Protein AF-A0A9D5C2G6-F1 (afdb_monomer_lite)

Foldseek 3Di:
DVVLVVVDDLSVLLQVVLVVCCVVLFVVVLLVLLVVLLVQLLVCLVVVNVVSNVVSLVVQLVVLQVSLVVVLVCLCCQLVVCVVVVDDSSSSVSSSVSSVVCSVVSNVSSNVSSVCSNCVSNVNCVVVVVVVVVVVVVVVVVVVVVVVPPPPPPDDDDDDDDPPDDDDDDDDDDDDDDDDDDPDDDDDDDDDDD

pLDDT: mean 77.2, std 20.17, range [32.03, 95.19]

Sequence (194 aa):
MLFLGSLGDLPLAAGSLAIAFANITGYSILSGLSLGAEPLCSQASGASRPDLLSLSLLRSSLLLLSTSLPLSFLWLNSSKILTFFNQDPEIASMAQSYLHFSLPDLFSFSLINPIRVYLRSQSITRPLTLSAAISALVHLPANLIASSLNLRFPASPPPPPPPTSPCSSFSSPTPTAFKPFIPASANALPGGAR

Organism: NCBI:txid325984

Structure (mmCIF, N/CA/C/O backbone):
data_AF-A0A9D5C2G6-F1
#
_entry.id   AF-A0A9D5C2G6-F1
#
loop_
_atom_site.group_PDB
_atom_site.id
_atom_site.type_symbol
_atom_site.label_atom_id
_atom_site.label_alt_id
_atom_site.label_comp_id
_atom_site.label_asym_id
_atom_site.label_entity_id
_atom_site.label_seq_id
_atom_site.pdbx_PDB_ins_code
_atom_site.Cartn_x
_atom_site.Cartn_y
_atom_site.Cartn_z
_atom_site.occupancy
_atom_site.B_iso_or_equiv
_atom_site.auth_seq_id
_atom_site.auth_comp_id
_atom_site.auth_asym_id
_atom_site.auth_atom_id
_atom_site.pdbx_PDB_model_num
ATOM 1 N N . MET A 1 1 ? -0.165 10.609 15.714 1.00 68.81 1 MET A N 1
ATOM 2 C CA . MET A 1 1 ? -0.022 10.134 17.109 1.00 68.81 1 MET A CA 1
ATOM 3 C C . MET A 1 1 ? 0.009 11.268 18.117 1.00 68.81 1 MET A C 1
ATOM 5 O O . MET A 1 1 ? -0.791 11.211 19.034 1.00 68.81 1 MET A O 1
ATOM 9 N N . LEU A 1 2 ? 0.819 12.320 17.922 1.00 68.31 2 LEU A N 1
ATOM 10 C CA . LEU A 1 2 ? 0.823 13.497 18.813 1.00 68.31 2 LEU A CA 1
ATOM 11 C C . LEU A 1 2 ? -0.578 14.101 19.050 1.00 68.31 2 LEU A C 1
ATOM 13 O O . LEU A 1 2 ? -0.944 14.335 20.192 1.00 68.31 2 LEU A O 1
ATOM 17 N N . PHE A 1 3 ? -1.392 14.248 17.999 1.00 67.50 3 PHE A N 1
ATOM 18 C CA . PHE A 1 3 ? -2.778 14.728 18.127 1.00 67.50 3 PHE A CA 1
ATOM 19 C C . PHE A 1 3 ? -3.722 13.726 18.784 1.00 67.50 3 PHE A C 1
ATOM 21 O O . PHE A 1 3 ? -4.539 14.096 19.608 1.00 67.50 3 PHE A O 1
ATOM 28 N N . LEU A 1 4 ? -3.598 12.440 18.461 1.00 67.00 4 LEU A N 1
ATOM 29 C CA . LEU A 1 4 ? -4.454 11.414 19.060 1.00 67.00 4 LEU A CA 1
ATOM 30 C C . LEU A 1 4 ? -4.266 11.334 20.582 1.00 67.00 4 LEU A C 1
ATOM 32 O O . LEU A 1 4 ? -5.239 11.121 21.294 1.00 67.00 4 LEU A O 1
ATOM 36 N N . GLY A 1 5 ? -3.048 11.580 21.077 1.00 68.25 5 GLY A N 1
ATOM 37 C CA . GLY A 1 5 ? -2.769 11.614 22.513 1.00 68.25 5 GLY A CA 1
ATOM 38 C C . GLY A 1 5 ? -3.425 12.783 23.249 1.00 68.25 5 GLY A C 1
ATOM 39 O O . GLY A 1 5 ? -3.710 12.656 24.433 1.00 68.25 5 GLY A O 1
ATOM 40 N N . SER A 1 6 ? -3.729 13.897 22.571 1.00 71.19 6 SER A N 1
ATOM 41 C CA . SER A 1 6 ? -4.485 14.998 23.183 1.00 71.19 6 SER A CA 1
ATOM 42 C C . SER A 1 6 ? -6.006 14.794 23.144 1.00 71.19 6 SER A C 1
ATOM 44 O O . SER A 1 6 ? -6.717 15.484 23.873 1.00 71.19 6 SER A O 1
ATOM 46 N N . LEU A 1 7 ? -6.507 13.849 22.335 1.00 71.12 7 LEU A N 1
ATOM 47 C CA . LEU A 1 7 ? -7.931 13.494 22.236 1.00 71.12 7 LEU A CA 1
ATOM 48 C C . LEU A 1 7 ? -8.371 12.442 23.277 1.00 71.12 7 LEU A C 1
ATOM 50 O O . LEU A 1 7 ? -9.570 12.304 23.517 1.00 71.12 7 LEU A O 1
ATOM 54 N N . GLY A 1 8 ? -7.428 11.724 23.897 1.00 81.38 8 GLY A N 1
ATOM 55 C CA . GLY A 1 8 ? -7.671 10.736 24.955 1.00 81.38 8 GLY A CA 1
ATOM 56 C C . GLY A 1 8 ? -7.037 9.368 24.679 1.00 81.38 8 GLY A C 1
ATOM 57 O O . GLY A 1 8 ? -6.557 9.095 23.578 1.00 81.38 8 GLY A O 1
ATOM 58 N N . ASP A 1 9 ? -7.063 8.486 25.679 1.00 85.12 9 ASP A N 1
ATOM 59 C CA . ASP A 1 9 ? -6.385 7.181 25.614 1.00 85.12 9 ASP A CA 1
ATOM 60 C C . ASP A 1 9 ? -7.033 6.217 24.610 1.00 85.12 9 ASP A C 1
ATOM 62 O O . ASP A 1 9 ? -6.341 5.482 23.906 1.00 85.12 9 ASP A O 1
ATOM 66 N N . LEU A 1 10 ? -8.363 6.257 24.489 1.00 86.38 10 LEU A N 1
ATOM 67 C CA . LEU A 1 10 ? -9.127 5.384 23.597 1.00 86.38 10 LEU A CA 1
ATOM 68 C C . LEU A 1 10 ? -8.856 5.648 22.097 1.00 86.38 10 LEU A C 1
ATOM 70 O O . LEU A 1 10 ? -8.457 4.706 21.403 1.00 86.38 10 LEU A O 1
ATOM 74 N N . PRO A 1 11 ? -8.976 6.888 21.568 1.00 82.94 11 PRO A N 1
ATOM 75 C CA . PRO A 1 11 ? -8.624 7.167 20.174 1.00 82.94 11 PRO A CA 1
ATOM 76 C C . PRO A 1 11 ? -7.129 6.964 19.898 1.00 82.94 11 PRO A C 1
ATOM 78 O O . PRO A 1 11 ? -6.768 6.532 18.801 1.00 82.94 11 PRO A O 1
ATOM 81 N N . LEU A 1 12 ? -6.253 7.209 20.880 1.00 87.44 12 LEU A N 1
ATOM 82 C CA . LEU A 1 12 ? -4.824 6.925 20.760 1.00 87.44 12 LEU A CA 1
ATOM 83 C C . LEU A 1 12 ? -4.545 5.427 20.595 1.00 87.44 12 LEU A C 1
ATOM 85 O O . LEU A 1 12 ? -3.826 5.041 19.668 1.00 87.44 12 LEU A O 1
ATOM 89 N N . ALA A 1 13 ? -5.125 4.589 21.455 1.00 89.38 13 ALA A N 1
ATOM 90 C CA . ALA A 1 13 ? -4.978 3.140 21.388 1.00 89.38 13 ALA A CA 1
ATOM 91 C C . ALA A 1 13 ? -5.544 2.582 20.075 1.00 89.38 13 ALA A C 1
ATOM 93 O O . ALA A 1 13 ? -4.848 1.847 19.371 1.00 89.38 13 ALA A O 1
ATOM 94 N N . ALA A 1 14 ? -6.758 2.995 19.697 1.00 89.62 14 ALA A N 1
ATOM 95 C CA . ALA A 1 14 ? -7.407 2.572 18.458 1.00 89.62 14 ALA A CA 1
ATOM 96 C C . ALA A 1 14 ? -6.609 2.976 17.211 1.00 89.62 14 ALA A C 1
ATOM 98 O O . ALA A 1 14 ? -6.403 2.158 16.315 1.00 89.62 14 ALA A O 1
ATOM 99 N N . GLY A 1 15 ? -6.108 4.213 17.158 1.00 90.75 15 GLY A N 1
ATOM 100 C CA . GLY A 1 15 ? -5.287 4.676 16.043 1.00 90.75 15 GLY A CA 1
ATOM 101 C C . GLY A 1 15 ? -3.946 3.950 15.958 1.00 90.75 15 GLY A C 1
ATOM 102 O O . GLY A 1 15 ? -3.511 3.594 14.865 1.00 90.75 15 GLY A O 1
ATOM 103 N N . SER A 1 16 ? -3.281 3.708 17.093 1.00 92.25 16 SER A N 1
ATOM 104 C CA . SER A 1 16 ? -2.018 2.957 17.126 1.00 92.25 16 SER A CA 1
ATOM 105 C C . SER A 1 16 ? -2.214 1.532 16.608 1.00 92.25 16 SER A C 1
ATOM 107 O O . SER A 1 16 ? -1.473 1.072 15.736 1.00 92.25 16 SER A O 1
ATOM 109 N N . LEU A 1 17 ? -3.277 0.873 17.073 1.00 93.31 17 LEU A N 1
ATOM 110 C CA . LEU A 1 17 ? -3.653 -0.469 16.650 1.00 93.31 17 LEU A CA 1
ATOM 111 C C . LEU A 1 17 ? -3.990 -0.525 15.156 1.00 93.31 17 LEU A C 1
ATOM 113 O O . LEU A 1 17 ? -3.495 -1.406 14.457 1.00 93.31 17 LEU A O 1
ATOM 117 N N . ALA A 1 18 ? -4.766 0.436 14.648 1.00 92.69 18 ALA A N 1
ATOM 118 C CA . ALA A 1 18 ? -5.104 0.535 13.230 1.00 92.69 18 ALA A CA 1
ATOM 119 C C . ALA A 1 18 ? -3.858 0.703 12.350 1.00 92.69 18 ALA A C 1
ATOM 121 O O . ALA A 1 18 ? -3.706 -0.016 11.363 1.00 92.69 18 ALA A O 1
ATOM 122 N N . ILE A 1 19 ? -2.932 1.597 12.719 1.00 92.81 19 ILE A N 1
ATOM 123 C CA . ILE A 1 19 ? -1.686 1.799 11.962 1.00 92.81 19 ILE A CA 1
ATOM 124 C C . ILE A 1 19 ? -0.814 0.543 11.994 1.00 92.81 19 ILE A C 1
ATOM 126 O O . ILE A 1 19 ? -0.294 0.132 10.956 1.00 92.81 19 ILE A O 1
ATOM 130 N N . ALA A 1 20 ? -0.655 -0.090 13.158 1.00 94.12 20 ALA A N 1
ATOM 131 C CA . ALA A 1 20 ? 0.104 -1.332 13.273 1.00 94.12 20 ALA A CA 1
ATOM 132 C C . ALA A 1 20 ? -0.503 -2.437 12.394 1.00 94.12 20 ALA A C 1
ATOM 134 O O . ALA A 1 20 ? 0.210 -3.092 11.631 1.00 94.12 20 ALA A O 1
ATOM 135 N N . PHE A 1 21 ? -1.828 -2.586 12.436 1.00 93.69 21 PHE A N 1
ATOM 136 C CA . PHE A 1 21 ? -2.559 -3.542 11.613 1.00 93.69 21 PHE A CA 1
ATOM 137 C C . PHE A 1 21 ? -2.383 -3.259 10.116 1.00 93.69 21 PHE A C 1
ATOM 139 O O . PHE A 1 21 ? -2.072 -4.177 9.355 1.00 93.69 21 PHE A O 1
ATOM 146 N N . ALA A 1 22 ? -2.504 -1.998 9.690 1.00 93.75 22 ALA A N 1
ATOM 147 C CA . ALA A 1 22 ? -2.313 -1.583 8.300 1.00 93.75 22 ALA A CA 1
ATOM 148 C C . ALA A 1 22 ? -0.886 -1.856 7.799 1.00 93.75 22 ALA A C 1
ATOM 150 O O . ALA A 1 22 ? -0.699 -2.356 6.688 1.00 93.75 22 ALA A O 1
ATOM 151 N N . ASN A 1 23 ? 0.123 -1.585 8.631 1.00 94.62 23 ASN A N 1
ATOM 152 C CA . ASN A 1 23 ? 1.525 -1.842 8.308 1.00 94.62 23 ASN A CA 1
ATOM 153 C C . ASN A 1 23 ? 1.807 -3.331 8.105 1.00 94.62 23 ASN A C 1
ATOM 155 O O . ASN A 1 23 ? 2.434 -3.697 7.110 1.00 94.62 23 ASN A O 1
ATOM 159 N N . ILE A 1 24 ? 1.337 -4.186 9.014 1.00 93.81 24 ILE A N 1
ATOM 160 C CA . ILE A 1 24 ? 1.600 -5.631 8.970 1.00 93.81 24 ILE A CA 1
ATOM 161 C C . ILE A 1 24 ? 0.831 -6.284 7.823 1.00 93.81 24 ILE A C 1
ATOM 163 O O . ILE A 1 24 ? 1.404 -7.041 7.044 1.00 93.81 24 ILE A O 1
ATOM 167 N N . THR A 1 25 ? -0.462 -5.985 7.710 1.00 93.00 25 THR A N 1
ATOM 168 C CA . THR A 1 25 ? -1.330 -6.670 6.748 1.00 93.00 25 THR A CA 1
ATOM 169 C C . THR A 1 25 ? -1.201 -6.098 5.344 1.00 93.00 25 THR A C 1
ATOM 171 O O . THR A 1 25 ? -1.131 -6.868 4.400 1.00 93.00 25 THR A O 1
ATOM 174 N N . GLY A 1 26 ? -1.133 -4.775 5.176 1.00 92.88 26 GLY A N 1
ATOM 175 C CA . GLY A 1 26 ? -1.139 -4.127 3.862 1.00 92.88 26 GLY A CA 1
ATOM 176 C C . GLY A 1 26 ? 0.242 -3.696 3.389 1.00 92.88 26 GLY A C 1
ATOM 177 O O . GLY A 1 26 ? 0.792 -4.267 2.444 1.00 92.88 26 GLY A O 1
ATOM 178 N N . TYR A 1 27 ? 0.811 -2.672 4.030 1.00 92.56 27 TYR A N 1
ATOM 179 C CA . TYR A 1 27 ? 1.997 -1.992 3.496 1.00 92.56 27 TYR A CA 1
ATOM 180 C C . TYR A 1 27 ? 3.223 -2.902 3.402 1.00 92.56 27 TYR A C 1
ATOM 182 O O . TYR A 1 27 ? 3.989 -2.770 2.447 1.00 92.56 27 TYR A O 1
ATOM 190 N N . SER A 1 28 ? 3.393 -3.851 4.326 1.00 94.38 28 SER A N 1
ATOM 191 C CA . SER A 1 28 ? 4.491 -4.828 4.276 1.00 94.38 28 SER A CA 1
ATOM 192 C C . SER A 1 28 ? 4.372 -5.762 3.072 1.00 94.38 28 SER A C 1
ATOM 194 O O . SER A 1 28 ? 5.360 -5.986 2.376 1.00 94.38 28 SER A O 1
ATOM 196 N N . ILE A 1 29 ? 3.162 -6.246 2.770 1.00 94.44 29 ILE A N 1
ATOM 197 C CA . ILE A 1 29 ? 2.911 -7.126 1.621 1.00 94.44 29 ILE A CA 1
ATOM 198 C C . ILE A 1 29 ? 3.151 -6.368 0.313 1.00 94.44 29 ILE A C 1
ATOM 200 O O . ILE A 1 29 ? 3.916 -6.828 -0.534 1.00 94.44 29 ILE A O 1
ATOM 204 N N . LEU A 1 30 ? 2.562 -5.176 0.160 1.00 93.31 30 LEU A N 1
ATOM 205 C CA . LEU A 1 30 ? 2.740 -4.363 -1.051 1.00 93.31 30 LEU A CA 1
ATOM 206 C C . LEU A 1 30 ? 4.204 -3.956 -1.250 1.00 93.31 30 LEU A C 1
ATOM 208 O O . LEU A 1 30 ? 4.705 -3.975 -2.375 1.00 93.31 30 LEU A O 1
ATOM 212 N N . SER A 1 31 ? 4.901 -3.598 -0.169 1.00 91.50 31 SER A N 1
ATOM 213 C CA . SER A 1 31 ? 6.325 -3.258 -0.229 1.00 91.50 31 SER A CA 1
ATOM 214 C C . SER A 1 31 ? 7.176 -4.470 -0.593 1.00 91.50 31 SER A C 1
ATOM 216 O O . SER A 1 31 ? 8.040 -4.345 -1.453 1.00 91.50 31 SER A O 1
ATOM 218 N N . GLY A 1 32 ? 6.904 -5.644 -0.016 1.00 93.19 32 GLY A N 1
ATOM 219 C CA . GLY A 1 32 ? 7.607 -6.886 -0.341 1.00 93.19 32 GLY A CA 1
ATOM 220 C C . GLY A 1 32 ? 7.444 -7.290 -1.807 1.00 93.19 32 GLY A C 1
ATOM 221 O O . GLY A 1 32 ? 8.429 -7.609 -2.470 1.00 93.19 32 GLY A O 1
ATOM 222 N N . LEU A 1 33 ? 6.226 -7.195 -2.347 1.00 93.00 33 LEU A N 1
ATOM 223 C CA . LEU A 1 33 ? 5.956 -7.466 -3.763 1.00 93.00 33 LEU A CA 1
ATOM 224 C C . LEU A 1 33 ? 6.664 -6.470 -4.690 1.00 93.00 33 LEU A C 1
ATOM 226 O O . LEU A 1 33 ? 7.244 -6.871 -5.696 1.00 93.00 33 LEU A O 1
ATOM 230 N N . SER A 1 34 ? 6.666 -5.183 -4.333 1.00 91.50 34 SER A N 1
ATOM 231 C CA . SER A 1 34 ? 7.382 -4.150 -5.092 1.00 91.50 34 SER A CA 1
ATOM 232 C C . SER A 1 34 ? 8.899 -4.374 -5.088 1.00 91.50 34 SER A C 1
ATOM 234 O O . SER A 1 34 ? 9.536 -4.326 -6.139 1.00 91.50 34 SER A O 1
ATOM 236 N N . LEU A 1 35 ? 9.475 -4.700 -3.925 1.00 90.25 35 LEU A N 1
ATOM 237 C CA . LEU A 1 35 ? 10.895 -5.037 -3.789 1.00 90.25 35 LEU A CA 1
ATOM 238 C C . LEU A 1 35 ? 11.261 -6.292 -4.594 1.00 90.25 35 LEU A C 1
ATOM 240 O O . LEU A 1 35 ? 12.330 -6.342 -5.192 1.00 90.25 35 LEU A O 1
ATOM 244 N N . GLY A 1 36 ? 10.369 -7.283 -4.666 1.00 90.38 36 GLY A N 1
ATOM 245 C CA . GLY A 1 36 ? 10.556 -8.471 -5.503 1.00 90.38 36 GLY A CA 1
ATOM 246 C C . GLY A 1 36 ? 10.530 -8.182 -7.010 1.00 90.38 36 GLY A C 1
ATOM 247 O O . GLY A 1 36 ? 11.172 -8.894 -7.780 1.00 90.38 36 GLY A O 1
ATOM 248 N N . ALA A 1 37 ? 9.833 -7.127 -7.439 1.00 88.31 37 ALA A N 1
ATOM 249 C CA . ALA A 1 37 ? 9.782 -6.697 -8.837 1.00 88.31 37 ALA A CA 1
ATOM 250 C C . ALA A 1 37 ? 10.977 -5.811 -9.249 1.00 88.31 37 ALA A C 1
ATOM 252 O O . ALA A 1 37 ? 11.308 -5.730 -10.435 1.00 88.31 37 ALA A O 1
ATOM 253 N N . GLU A 1 38 ? 11.654 -5.166 -8.292 1.00 90.06 38 GLU A N 1
ATOM 254 C CA . GLU A 1 38 ? 12.794 -4.269 -8.538 1.00 90.06 38 GLU A CA 1
ATOM 255 C C . GLU A 1 38 ? 13.955 -4.936 -9.310 1.00 90.06 38 GLU A C 1
ATOM 257 O O . GLU A 1 38 ? 14.430 -4.322 -10.270 1.00 90.06 38 GLU A O 1
ATOM 262 N N . PRO A 1 39 ? 14.362 -6.194 -9.025 1.00 90.94 39 PRO A N 1
ATOM 263 C CA . PRO A 1 39 ? 15.357 -6.912 -9.824 1.00 90.94 39 PRO A CA 1
ATOM 264 C C . PRO A 1 39 ? 14.963 -7.111 -11.292 1.00 90.94 39 PRO A C 1
ATOM 266 O O . PRO A 1 39 ? 15.814 -7.028 -12.172 1.00 90.94 39 PRO A O 1
ATOM 269 N N . LEU A 1 40 ? 13.683 -7.360 -11.586 1.00 88.75 40 LEU A N 1
ATOM 270 C CA . LEU A 1 40 ? 13.216 -7.554 -12.965 1.00 88.75 40 LEU A CA 1
ATOM 271 C C . LEU A 1 40 ? 13.317 -6.247 -13.757 1.00 88.75 40 LEU A C 1
ATOM 273 O O . LEU A 1 40 ? 13.768 -6.233 -14.904 1.00 88.75 40 LEU A O 1
ATOM 277 N N . CYS A 1 41 ? 12.949 -5.134 -13.121 1.00 87.38 41 CYS A N 1
ATOM 278 C CA . CYS A 1 41 ? 13.074 -3.802 -13.702 1.00 87.38 41 CYS A CA 1
ATOM 279 C C . CYS A 1 41 ? 14.544 -3.385 -13.871 1.00 87.38 41 CYS A C 1
ATOM 281 O O . CYS A 1 41 ? 14.912 -2.842 -14.912 1.00 87.38 41 CYS A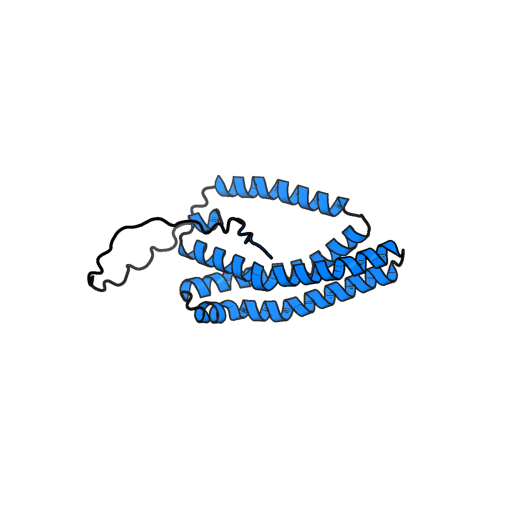 O 1
ATOM 283 N N . SER A 1 42 ? 15.410 -3.661 -12.891 1.00 89.00 42 SER A N 1
ATOM 284 C CA . SER A 1 42 ? 16.836 -3.324 -12.985 1.00 89.00 42 SER A CA 1
ATOM 285 C C . SER A 1 42 ? 17.554 -4.140 -14.062 1.00 89.00 42 SER A C 1
ATOM 287 O O . SER A 1 42 ? 18.339 -3.577 -14.823 1.00 89.00 42 SER A O 1
ATOM 289 N N . GLN A 1 43 ? 17.226 -5.427 -14.209 1.00 91.69 43 GLN A N 1
ATOM 290 C CA . GLN A 1 43 ? 17.753 -6.276 -15.280 1.00 91.69 43 GLN A CA 1
ATOM 291 C C . GLN A 1 43 ? 17.290 -5.813 -16.664 1.00 91.69 43 GLN A C 1
ATOM 293 O O . GLN A 1 43 ? 18.108 -5.704 -17.576 1.00 91.69 43 GLN A O 1
ATOM 298 N N . ALA A 1 44 ? 16.000 -5.496 -16.833 1.00 88.69 44 ALA A N 1
ATOM 299 C CA . ALA A 1 44 ? 15.470 -5.000 -18.105 1.00 88.69 44 ALA A CA 1
ATOM 300 C C . ALA A 1 44 ? 16.101 -3.656 -18.513 1.00 88.69 44 ALA A C 1
ATOM 302 O O . ALA A 1 44 ? 16.424 -3.452 -19.685 1.00 88.69 44 ALA A O 1
ATOM 303 N N . SER A 1 45 ? 16.320 -2.771 -17.535 1.00 89.25 45 SER A N 1
ATOM 304 C CA . SER A 1 45 ? 17.020 -1.496 -17.717 1.00 89.25 45 SER A CA 1
ATOM 305 C C . SER A 1 45 ? 18.494 -1.706 -18.099 1.00 89.25 45 SER A C 1
ATOM 307 O O . SER A 1 45 ? 18.956 -1.162 -19.102 1.00 89.25 45 SER A O 1
ATOM 309 N N . GLY A 1 46 ? 19.216 -2.575 -17.379 1.00 88.88 46 GLY A N 1
ATOM 310 C CA . GLY A 1 46 ? 20.620 -2.905 -17.659 1.00 88.88 46 GLY A CA 1
ATOM 311 C C . GLY A 1 46 ? 20.842 -3.609 -19.002 1.00 88.88 46 GLY A C 1
ATOM 312 O O . GLY A 1 46 ? 21.874 -3.413 -19.633 1.00 88.88 46 GLY A O 1
ATOM 313 N N . ALA A 1 47 ? 19.853 -4.368 -19.483 1.00 91.00 47 ALA A N 1
ATOM 314 C CA . ALA A 1 47 ? 19.857 -4.983 -20.810 1.00 91.00 47 ALA A CA 1
ATOM 315 C C . ALA A 1 47 ? 19.422 -4.026 -21.941 1.00 91.00 47 ALA A C 1
ATOM 317 O O . ALA A 1 47 ? 19.294 -4.465 -23.084 1.00 91.00 47 ALA A O 1
ATOM 318 N N . SER A 1 48 ? 19.155 -2.748 -21.635 1.00 87.62 48 SER A N 1
ATOM 319 C CA . SER A 1 48 ? 18.679 -1.726 -22.582 1.00 87.62 48 SER A CA 1
ATOM 320 C C . SER A 1 48 ? 17.415 -2.136 -23.356 1.00 87.62 48 SER A C 1
ATOM 322 O O . SER A 1 48 ? 17.278 -1.838 -24.541 1.00 87.62 48 SER A O 1
ATOM 324 N N . ARG A 1 49 ? 16.471 -2.822 -22.691 1.00 91.19 49 ARG A N 1
ATOM 325 C CA . ARG A 1 49 ? 15.191 -3.264 -23.278 1.00 91.19 49 ARG A CA 1
ATOM 326 C C . ARG A 1 49 ? 14.009 -2.479 -22.688 1.00 91.19 49 ARG A C 1
ATOM 328 O O . ARG A 1 49 ? 13.347 -2.981 -21.774 1.00 91.19 49 ARG A O 1
ATOM 335 N N . PRO A 1 50 ? 13.709 -1.269 -23.197 1.00 86.06 50 PRO A N 1
ATOM 336 C CA . PRO A 1 50 ? 12.663 -0.403 -22.640 1.00 86.06 50 PRO A CA 1
ATOM 337 C C . PRO A 1 50 ? 11.252 -1.008 -22.740 1.00 86.06 50 PRO A C 1
ATOM 339 O O . PRO A 1 50 ? 10.427 -0.803 -21.847 1.00 86.06 50 PRO A O 1
ATOM 342 N N . ASP A 1 51 ? 10.989 -1.822 -23.764 1.00 89.38 51 ASP A N 1
ATOM 343 C CA . ASP A 1 51 ? 9.695 -2.496 -23.940 1.00 89.38 51 ASP A CA 1
A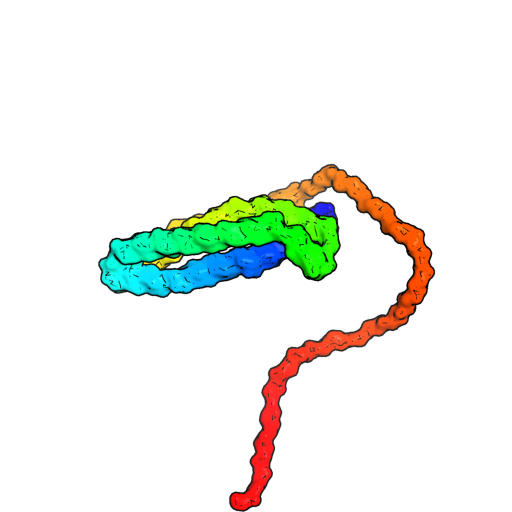TOM 344 C C . ASP A 1 51 ? 9.420 -3.507 -22.821 1.00 89.38 51 ASP A C 1
ATOM 346 O O . ASP A 1 51 ? 8.321 -3.576 -22.274 1.00 89.38 51 ASP A O 1
ATOM 350 N N . LEU A 1 52 ? 10.445 -4.266 -22.416 1.00 90.12 52 LEU A N 1
ATOM 351 C CA . LEU A 1 52 ? 10.319 -5.214 -21.308 1.00 90.12 52 LEU A CA 1
ATOM 352 C C . LEU A 1 52 ? 10.195 -4.497 -19.964 1.00 90.12 52 LEU A C 1
ATOM 354 O O . LEU A 1 52 ? 9.495 -4.983 -19.076 1.00 90.12 52 LEU A O 1
ATOM 358 N N . LEU A 1 53 ? 10.839 -3.337 -19.819 1.00 90.25 53 LEU A N 1
ATOM 359 C CA . LEU A 1 53 ? 10.766 -2.530 -18.608 1.00 90.25 53 LEU A CA 1
ATOM 360 C C . LEU A 1 53 ? 9.346 -1.986 -18.376 1.00 90.25 53 LEU A C 1
ATOM 362 O O . LEU A 1 53 ? 8.799 -2.142 -17.283 1.00 90.25 53 LEU A O 1
ATOM 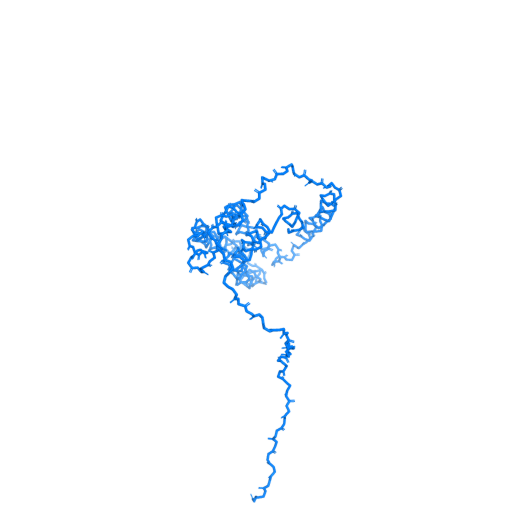366 N N . SER A 1 54 ? 8.729 -1.387 -19.399 1.00 90.06 54 SER A N 1
ATOM 367 C CA . SER A 1 54 ? 7.358 -0.861 -19.310 1.00 90.06 54 SER A CA 1
ATOM 368 C C . SER A 1 54 ? 6.319 -1.976 -19.138 1.00 90.06 54 SER A C 1
ATOM 370 O O . SER A 1 54 ? 5.384 -1.843 -18.345 1.00 90.06 54 SER A O 1
ATOM 372 N N . LEU A 1 55 ? 6.523 -3.126 -19.787 1.00 92.62 55 LEU A N 1
ATOM 373 C CA . LEU A 1 55 ? 5.684 -4.308 -19.598 1.00 92.62 55 LEU A CA 1
ATOM 374 C C . LEU A 1 55 ? 5.796 -4.881 -18.175 1.00 92.62 55 LEU A C 1
ATOM 376 O O . LEU A 1 55 ? 4.787 -5.272 -17.584 1.00 92.62 55 LEU A O 1
ATOM 380 N N . SER A 1 56 ? 7.006 -4.917 -17.608 1.00 91.00 56 SER A N 1
ATOM 381 C CA . SER A 1 56 ? 7.243 -5.335 -16.219 1.00 91.00 56 SER A CA 1
ATOM 382 C C . SER A 1 56 ? 6.563 -4.394 -15.224 1.00 91.00 56 SER A C 1
ATOM 384 O O . SER A 1 56 ? 5.925 -4.855 -14.275 1.00 91.00 56 SER A O 1
ATOM 386 N N . LEU A 1 57 ? 6.618 -3.081 -15.477 1.00 90.75 57 LEU A N 1
ATOM 387 C CA . LEU A 1 57 ? 5.898 -2.079 -14.693 1.00 90.75 57 LEU A CA 1
ATOM 388 C C . LEU A 1 57 ? 4.390 -2.351 -14.705 1.00 90.75 57 LEU A C 1
ATOM 390 O O . LEU A 1 57 ? 3.789 -2.438 -13.638 1.00 90.75 57 LEU A O 1
ATOM 394 N N . LEU A 1 58 ? 3.784 -2.527 -15.883 1.00 93.69 58 LEU A N 1
ATOM 395 C CA . LEU A 1 58 ? 2.344 -2.776 -15.994 1.00 93.69 58 LEU A CA 1
ATOM 396 C C . LEU A 1 58 ? 1.932 -4.052 -15.247 1.00 93.69 58 LEU A C 1
ATOM 398 O O . LEU A 1 58 ? 0.964 -4.038 -14.491 1.00 93.69 58 LEU A O 1
ATOM 402 N N . ARG A 1 59 ? 2.691 -5.141 -15.412 1.00 93.25 59 ARG A N 1
ATOM 403 C CA . ARG A 1 59 ? 2.447 -6.409 -14.705 1.00 93.25 59 ARG A CA 1
ATOM 404 C C . ARG A 1 59 ? 2.557 -6.254 -13.193 1.00 93.25 59 ARG A C 1
ATOM 406 O O . ARG A 1 59 ? 1.701 -6.760 -12.474 1.00 93.25 59 ARG A O 1
ATOM 413 N N . SER A 1 60 ? 3.567 -5.528 -12.724 1.00 92.88 60 SER A N 1
ATOM 414 C CA . SER A 1 60 ? 3.760 -5.254 -11.298 1.00 92.88 60 SER A CA 1
ATOM 415 C C . SER A 1 60 ? 2.608 -4.417 -10.742 1.00 92.88 60 SER A C 1
ATOM 417 O O . SER A 1 60 ? 2.037 -4.773 -9.717 1.00 92.88 60 SER A O 1
ATOM 419 N N . SER A 1 61 ? 2.185 -3.367 -11.450 1.00 93.62 61 SER A N 1
ATOM 420 C CA . SER A 1 61 ? 1.032 -2.545 -11.061 1.00 93.62 61 SER A CA 1
ATOM 421 C C . SER A 1 61 ? -0.263 -3.352 -10.987 1.00 93.62 61 SER A C 1
ATOM 423 O O . SER A 1 61 ? -0.999 -3.232 -10.011 1.00 93.62 61 SER A O 1
ATOM 425 N N . LEU A 1 62 ? -0.532 -4.215 -11.971 1.00 94.94 62 LEU A N 1
ATOM 426 C CA . LEU A 1 62 ? -1.704 -5.096 -11.956 1.00 94.94 62 LEU A CA 1
ATOM 427 C C . LEU A 1 62 ? -1.652 -6.100 -10.799 1.00 94.94 62 LEU A C 1
ATOM 429 O O . LEU A 1 62 ? -2.668 -6.340 -10.153 1.00 94.94 62 LEU A O 1
ATOM 433 N N . LEU A 1 63 ? -0.475 -6.653 -10.500 1.00 94.56 63 LEU A N 1
ATOM 434 C CA . LEU A 1 63 ? -0.284 -7.576 -9.383 1.00 94.56 63 LEU A CA 1
ATOM 435 C C . LEU A 1 63 ? -0.509 -6.885 -8.029 1.00 94.56 63 LEU A C 1
ATOM 437 O O . LEU A 1 63 ? -1.197 -7.432 -7.164 1.00 94.56 63 LEU A O 1
ATOM 441 N N . LEU A 1 64 ? 0.016 -5.670 -7.848 1.00 93.94 64 LEU A N 1
ATOM 442 C CA . LEU A 1 64 ? -0.184 -4.891 -6.625 1.00 93.94 64 LEU A CA 1
ATOM 443 C C . LEU A 1 64 ? -1.650 -4.463 -6.458 1.00 93.94 64 LEU A C 1
ATOM 445 O O . LEU A 1 64 ? -2.179 -4.572 -5.353 1.00 93.94 64 LEU A O 1
ATOM 449 N N . LEU A 1 65 ? -2.326 -4.051 -7.536 1.00 94.31 65 LEU A N 1
ATOM 450 C CA . LEU A 1 65 ? -3.767 -3.759 -7.529 1.00 94.31 65 LEU A CA 1
ATOM 451 C C . LEU A 1 65 ? -4.602 -5.005 -7.217 1.00 94.31 65 LEU A C 1
ATOM 453 O O . LEU A 1 65 ? -5.522 -4.958 -6.408 1.00 94.31 65 LEU A O 1
ATOM 457 N N . SER A 1 66 ? -4.268 -6.151 -7.811 1.00 95.19 66 SER A N 1
ATOM 458 C CA . SER A 1 66 ? -4.959 -7.407 -7.511 1.00 95.19 66 SER A CA 1
ATOM 459 C C . SER A 1 66 ? -4.770 -7.827 -6.054 1.00 95.19 66 SER A C 1
ATOM 461 O O . SER A 1 66 ? -5.659 -8.460 -5.493 1.00 95.19 66 SER A O 1
ATOM 463 N N . THR A 1 67 ? -3.637 -7.480 -5.439 1.00 94.50 67 THR A N 1
ATOM 464 C CA . THR A 1 67 ? -3.351 -7.761 -4.025 1.00 94.50 67 THR A CA 1
ATOM 465 C C . THR A 1 67 ? -4.035 -6.757 -3.089 1.00 94.50 67 THR A C 1
ATOM 467 O O . THR A 1 67 ? -4.422 -7.120 -1.979 1.00 94.50 67 THR A O 1
ATOM 470 N N . SER A 1 68 ? -4.256 -5.509 -3.513 1.00 94.06 68 SER A N 1
ATOM 471 C CA . SER A 1 68 ? -4.949 -4.508 -2.690 1.00 94.06 68 SER A CA 1
ATOM 472 C C . SER A 1 68 ? -6.449 -4.788 -2.531 1.00 94.06 68 SER A C 1
ATOM 474 O O . SER A 1 68 ? -7.031 -4.402 -1.518 1.00 94.06 68 SER A O 1
ATOM 476 N N . LEU A 1 69 ? -7.076 -5.512 -3.466 1.00 94.50 69 LEU A N 1
ATOM 477 C CA . LEU A 1 69 ? -8.478 -5.943 -3.368 1.00 94.50 69 LEU A CA 1
ATOM 478 C C . LEU A 1 69 ? -8.765 -6.857 -2.155 1.00 94.50 69 LEU A C 1
ATOM 480 O O . LEU A 1 69 ? -9.613 -6.488 -1.336 1.00 94.50 69 LEU A O 1
ATOM 484 N N . PRO A 1 70 ? -8.083 -8.008 -1.963 1.00 94.06 70 PRO A N 1
ATOM 485 C CA . PRO A 1 70 ? -8.301 -8.850 -0.787 1.00 94.06 70 PRO A CA 1
ATOM 486 C C . PRO A 1 70 ? -7.898 -8.142 0.512 1.00 94.06 70 PRO A C 1
ATOM 488 O O . PRO A 1 70 ? -8.547 -8.338 1.537 1.00 94.06 70 PRO A O 1
ATOM 491 N N . LEU A 1 71 ? -6.888 -7.268 0.473 1.00 94.12 71 LEU A N 1
ATOM 492 C CA . LEU A 1 71 ? -6.506 -6.442 1.622 1.00 94.12 71 LEU A CA 1
ATOM 493 C C . LEU A 1 71 ? -7.596 -5.448 2.012 1.00 94.12 71 LEU A C 1
ATOM 495 O O . LEU A 1 71 ? -7.893 -5.291 3.192 1.00 94.12 71 LEU A O 1
ATOM 499 N N . SER A 1 72 ? -8.247 -4.832 1.028 1.00 93.81 72 SER A N 1
ATOM 500 C CA . SER A 1 72 ? -9.381 -3.943 1.271 1.00 93.81 72 SER A CA 1
ATOM 501 C C . SER A 1 72 ? -10.532 -4.704 1.925 1.00 93.81 72 SER A C 1
ATOM 503 O O . SER A 1 72 ? -11.092 -4.242 2.915 1.00 93.81 72 SER A O 1
ATOM 505 N N . PHE A 1 73 ? -10.839 -5.916 1.449 1.00 93.56 73 PHE A N 1
ATOM 506 C CA . PHE A 1 73 ? -11.849 -6.772 2.078 1.00 93.56 73 PHE A CA 1
ATOM 507 C C . PHE A 1 73 ? -11.479 -7.168 3.518 1.00 93.56 73 PHE A C 1
ATOM 509 O O . PHE A 1 73 ? -12.339 -7.166 4.404 1.00 93.56 73 PHE A O 1
ATOM 516 N N . LEU A 1 74 ? -10.199 -7.459 3.770 1.00 93.19 74 LEU A N 1
ATOM 517 C CA . LEU A 1 74 ? -9.673 -7.726 5.109 1.00 93.19 74 LEU A CA 1
ATOM 518 C C . LEU A 1 74 ? -9.864 -6.514 6.035 1.00 93.19 74 LEU A C 1
ATOM 520 O O . LEU A 1 74 ? -10.320 -6.670 7.165 1.00 93.19 74 LEU A O 1
ATOM 524 N N . TRP A 1 75 ? -9.566 -5.305 5.554 1.00 92.31 75 TRP A N 1
ATOM 525 C CA . TRP A 1 75 ? -9.678 -4.067 6.330 1.00 92.31 75 TRP A CA 1
ATOM 526 C C . TRP A 1 75 ? -11.133 -3.686 6.614 1.00 92.31 75 TRP A C 1
ATOM 528 O O . TRP A 1 75 ? -11.437 -3.262 7.730 1.00 92.31 75 TRP A O 1
ATOM 538 N N . LEU A 1 76 ? -12.050 -3.937 5.673 1.00 90.88 76 LEU A N 1
ATOM 539 C CA . LEU A 1 76 ? -13.495 -3.780 5.886 1.00 90.88 76 LEU A CA 1
ATOM 540 C C . LEU A 1 76 ? -14.025 -4.710 6.988 1.00 90.88 76 LEU A C 1
ATOM 542 O O . LEU A 1 76 ? -14.960 -4.354 7.697 1.00 90.88 76 LEU A O 1
ATOM 546 N N . ASN A 1 77 ? -13.416 -5.885 7.172 1.00 91.38 77 ASN A N 1
ATOM 547 C CA . ASN A 1 77 ? -13.780 -6.845 8.220 1.00 91.38 77 ASN A CA 1
ATOM 548 C C . ASN A 1 77 ? -12.872 -6.769 9.464 1.00 91.38 77 ASN A C 1
ATOM 550 O O . ASN A 1 77 ? -12.941 -7.644 10.330 1.00 91.38 77 ASN A O 1
ATOM 554 N N . SER A 1 78 ? -12.048 -5.724 9.589 1.00 89.06 78 SER A N 1
ATOM 555 C CA . SER A 1 78 ? -11.053 -5.592 10.664 1.00 89.06 78 SER A CA 1
ATOM 556 C C . SER A 1 78 ? -11.649 -5.631 12.072 1.00 89.06 78 SER A C 1
ATOM 558 O O . SER A 1 78 ? -11.057 -6.258 12.942 1.00 89.06 78 SER A O 1
ATOM 560 N N . SER A 1 79 ? -12.840 -5.069 12.305 1.00 89.25 79 SER A N 1
ATOM 561 C CA . SER A 1 79 ? -13.491 -5.116 13.626 1.00 89.25 79 SER A CA 1
ATOM 562 C C . SER A 1 79 ? -13.750 -6.553 14.108 1.00 89.25 79 SER A C 1
ATOM 564 O O . SER A 1 79 ? -13.454 -6.883 15.256 1.00 89.25 79 SER A O 1
ATOM 566 N N . LYS A 1 80 ? -14.200 -7.454 13.221 1.00 89.81 80 LYS A N 1
ATOM 567 C CA . LYS A 1 80 ? -14.404 -8.879 13.552 1.00 89.81 80 LYS A CA 1
ATOM 568 C C . LYS A 1 80 ? -13.086 -9.595 13.840 1.00 89.81 80 LYS A C 1
ATOM 570 O O . LYS A 1 80 ? -13.017 -10.446 14.715 1.00 89.81 80 LYS A O 1
ATOM 575 N N . ILE A 1 81 ? -12.037 -9.242 13.102 1.00 90.62 81 ILE A N 1
ATOM 576 C CA . ILE A 1 81 ? -10.702 -9.822 13.279 1.00 90.62 81 ILE A CA 1
ATOM 577 C C . ILE A 1 81 ? -10.114 -9.372 14.619 1.00 90.62 81 ILE A C 1
ATOM 579 O O . ILE A 1 81 ? -9.596 -10.185 15.373 1.00 90.62 81 ILE A O 1
ATOM 583 N N . LEU A 1 82 ? -10.232 -8.087 14.947 1.00 89.44 82 LEU A N 1
ATOM 584 C CA . LEU A 1 82 ? -9.726 -7.515 16.193 1.00 89.44 82 LEU A CA 1
ATOM 585 C C . LEU A 1 82 ? -10.475 -8.072 17.410 1.00 89.44 82 LEU A C 1
ATOM 587 O O . LEU A 1 82 ? -9.841 -8.503 18.370 1.00 89.44 82 LEU A O 1
ATOM 591 N N . THR A 1 83 ? -11.805 -8.151 17.347 1.00 90.44 83 THR A N 1
ATOM 592 C CA . THR A 1 83 ? -12.616 -8.772 18.411 1.00 90.44 83 THR A CA 1
ATOM 593 C C . THR A 1 83 ? -12.323 -10.264 18.572 1.00 90.44 83 THR A C 1
ATOM 595 O O . THR A 1 83 ? -12.301 -10.759 19.695 1.00 90.44 83 THR A O 1
ATOM 598 N N . PHE A 1 84 ? -11.995 -10.978 17.488 1.00 90.81 84 PHE A N 1
ATOM 599 C CA . PHE A 1 84 ? -11.518 -12.364 17.563 1.00 90.81 84 PHE A CA 1
ATOM 600 C C . PHE A 1 84 ? -10.203 -12.501 18.351 1.00 90.81 84 PHE A C 1
ATOM 602 O O . PHE A 1 84 ? -10.019 -13.472 19.081 1.00 90.81 84 PHE A O 1
ATOM 609 N N . PHE A 1 85 ? -9.316 -11.504 18.289 1.00 88.44 85 PHE A N 1
ATOM 610 C CA . PHE A 1 85 ? -8.111 -11.437 19.124 1.00 88.44 85 PHE A CA 1
ATOM 611 C C . PHE A 1 85 ? -8.380 -10.982 20.573 1.00 88.44 85 PHE A C 1
ATOM 613 O O . PHE A 1 85 ? -7.435 -10.626 21.275 1.00 88.44 85 PHE A O 1
ATOM 620 N N . ASN A 1 86 ? -9.636 -11.002 21.040 1.00 90.31 86 ASN A N 1
ATOM 621 C CA . ASN A 1 86 ? -10.058 -10.485 2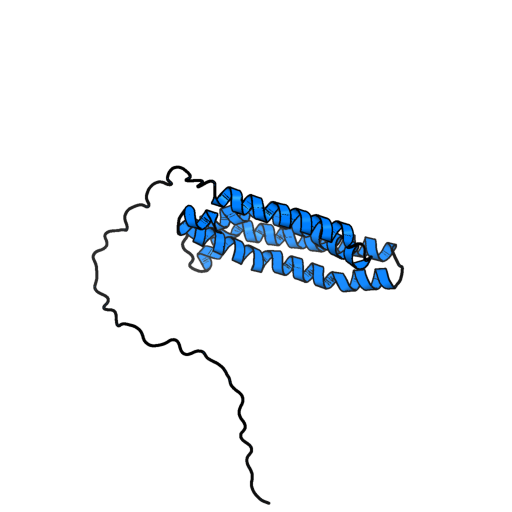2.348 1.00 90.31 86 ASN A CA 1
ATOM 622 C C . ASN A 1 86 ? -9.719 -8.997 22.562 1.00 90.31 86 ASN A C 1
ATOM 624 O O . ASN A 1 86 ? -9.484 -8.575 23.694 1.00 90.31 86 ASN A O 1
ATOM 628 N N . GLN A 1 87 ? -9.685 -8.186 21.496 1.00 90.12 87 GLN A N 1
ATOM 629 C CA . GLN A 1 87 ? -9.633 -6.733 21.672 1.00 90.12 87 GLN A CA 1
ATOM 630 C C . GLN A 1 87 ? -10.978 -6.177 22.116 1.00 90.12 87 GLN A C 1
ATOM 632 O O . GLN A 1 87 ? -12.035 -6.691 21.740 1.00 90.12 87 GLN A O 1
ATOM 637 N N . ASP A 1 88 ? -10.910 -5.090 22.881 1.00 91.62 88 ASP A N 1
ATOM 638 C CA . ASP A 1 88 ? -12.086 -4.350 23.313 1.00 91.62 88 ASP A CA 1
ATOM 639 C C . ASP A 1 88 ? -12.927 -3.921 22.088 1.00 91.62 88 ASP A C 1
ATOM 641 O O . ASP A 1 88 ? -12.374 -3.376 21.120 1.00 91.62 88 ASP A O 1
ATOM 645 N N . PRO A 1 89 ? -14.249 -4.178 22.084 1.00 89.19 89 PRO A N 1
ATOM 646 C CA . PRO A 1 89 ? -15.110 -3.888 20.940 1.00 89.19 89 PRO A CA 1
ATOM 647 C C . PRO A 1 89 ? -15.171 -2.393 20.595 1.00 89.19 89 PRO A C 1
ATOM 649 O O . PRO A 1 89 ? -15.310 -2.047 19.417 1.00 89.19 89 PRO A O 1
ATOM 652 N N . GLU A 1 90 ? -15.021 -1.504 21.576 1.00 89.56 90 GLU A N 1
ATOM 653 C CA . GLU A 1 90 ? -14.993 -0.057 21.375 1.00 89.56 90 GLU A CA 1
ATOM 654 C C . GLU A 1 90 ? -13.717 0.349 20.623 1.00 89.56 90 GLU A C 1
ATOM 656 O O . GLU A 1 90 ? -13.794 0.985 19.566 1.00 89.56 90 GLU A O 1
ATOM 661 N N . ILE A 1 91 ? -12.552 -0.136 21.070 1.00 90.12 91 ILE A N 1
ATOM 662 C CA . ILE A 1 91 ? -11.257 0.080 20.397 1.00 90.12 91 ILE A CA 1
ATOM 663 C C . ILE A 1 91 ? -11.272 -0.527 18.987 1.00 90.12 91 ILE A C 1
ATOM 665 O O . ILE A 1 91 ? -10.820 0.110 18.032 1.00 90.12 91 ILE A O 1
ATOM 669 N N . ALA A 1 92 ? -11.821 -1.733 18.828 1.00 90.62 92 ALA A N 1
ATOM 670 C CA . ALA A 1 92 ? -11.901 -2.428 17.545 1.00 90.62 92 ALA A CA 1
ATOM 671 C C . ALA A 1 92 ? -12.778 -1.683 16.523 1.00 90.62 92 ALA A C 1
ATOM 673 O O . ALA A 1 92 ? -12.406 -1.582 15.351 1.00 90.62 92 ALA A O 1
ATOM 674 N N . SER A 1 93 ? -13.921 -1.137 16.949 1.00 91.31 93 SER A N 1
ATOM 675 C CA . SER A 1 93 ? -14.812 -0.350 16.082 1.00 91.31 93 SER A CA 1
ATOM 676 C C . SER A 1 93 ? -14.165 0.962 15.619 1.00 91.31 93 SER A C 1
ATOM 678 O O . SER A 1 93 ? -14.255 1.350 14.448 1.00 91.31 93 SER A O 1
ATOM 680 N N . MET A 1 94 ? -13.434 1.620 16.517 1.00 90.25 94 MET A N 1
ATOM 681 C CA . MET A 1 94 ? -12.753 2.869 16.211 1.00 90.25 94 MET A CA 1
ATOM 682 C C . MET A 1 94 ? -11.539 2.631 15.308 1.00 90.25 94 MET A C 1
ATOM 684 O O . MET A 1 94 ? -11.347 3.353 14.330 1.00 90.25 94 MET A O 1
ATOM 688 N N . ALA A 1 95 ? -10.775 1.563 15.554 1.00 90.69 95 ALA A N 1
ATOM 689 C CA . ALA A 1 95 ? -9.673 1.135 14.697 1.00 90.69 95 ALA A CA 1
ATOM 690 C C . ALA A 1 95 ? -10.145 0.786 13.273 1.00 90.69 95 ALA A C 1
ATOM 692 O O . ALA A 1 95 ? -9.495 1.167 12.299 1.00 90.69 95 ALA A O 1
ATOM 693 N N . GLN A 1 96 ? -11.303 0.132 13.130 1.00 92.56 96 GLN A N 1
ATOM 694 C CA . GLN A 1 96 ? -11.913 -0.125 11.821 1.00 92.56 96 GLN A CA 1
ATOM 695 C C . GLN A 1 96 ? -12.235 1.176 11.078 1.00 92.56 96 GLN A C 1
ATOM 697 O O . GLN A 1 96 ? -11.966 1.284 9.882 1.00 92.56 96 GLN A O 1
ATOM 702 N N . SER A 1 97 ? -12.768 2.178 11.780 1.00 90.81 97 SER A N 1
ATOM 703 C CA . SER A 1 97 ? -13.049 3.488 11.181 1.00 90.81 97 SER A CA 1
ATOM 704 C C . SER A 1 97 ? -11.769 4.144 10.652 1.00 90.81 97 SER A C 1
ATOM 706 O O . SER A 1 97 ? -11.757 4.622 9.519 1.00 90.81 97 SER A O 1
ATOM 708 N N . TYR A 1 98 ? -10.665 4.086 11.408 1.00 89.56 98 TYR A N 1
ATOM 709 C CA . TYR A 1 98 ? -9.352 4.534 10.925 1.00 89.56 98 TYR A CA 1
ATOM 710 C C . TYR A 1 98 ? -8.905 3.775 9.667 1.00 89.56 98 TYR A C 1
ATOM 712 O O . TYR A 1 98 ? -8.481 4.402 8.698 1.00 89.56 98 TYR A O 1
ATOM 720 N N . LEU A 1 99 ? -9.055 2.448 9.640 1.00 90.94 99 LEU A N 1
ATOM 721 C CA . LEU A 1 99 ? -8.687 1.624 8.482 1.00 90.94 99 LEU A CA 1
ATOM 722 C C . LEU A 1 99 ? -9.523 1.938 7.235 1.00 90.94 99 LEU A C 1
ATOM 724 O O . LEU A 1 99 ? -8.981 1.934 6.131 1.00 90.94 99 LEU A O 1
ATOM 728 N N . HIS A 1 100 ? -10.810 2.262 7.386 1.00 91.12 100 HIS A N 1
ATOM 729 C CA . HIS A 1 100 ? -11.646 2.707 6.267 1.00 91.12 100 HIS A CA 1
ATOM 730 C C . HIS A 1 100 ? -11.119 3.999 5.638 1.00 91.12 100 HIS A C 1
ATOM 732 O O . HIS A 1 100 ? -11.041 4.091 4.413 1.00 91.12 100 HIS A O 1
ATOM 738 N N . PHE A 1 101 ? -10.693 4.969 6.453 1.00 89.62 101 PHE A N 1
ATOM 739 C CA . PHE A 1 101 ? -10.062 6.191 5.944 1.00 89.62 101 PHE A CA 1
ATOM 740 C C . PHE A 1 101 ? -8.696 5.931 5.292 1.00 89.62 101 PHE A C 1
ATOM 742 O O . PHE A 1 101 ? -8.286 6.696 4.422 1.00 89.62 101 PHE A O 1
ATOM 749 N N . SER A 1 102 ? -8.012 4.840 5.649 1.00 88.19 102 SER A N 1
ATOM 750 C CA . SER A 1 102 ? -6.745 4.423 5.033 1.00 88.19 102 SER A CA 1
ATOM 751 C C . SER A 1 102 ? -6.901 3.608 3.740 1.00 88.19 102 SER A C 1
ATOM 753 O O . SER A 1 102 ? -5.919 3.428 3.024 1.00 88.19 102 SER A O 1
ATOM 755 N N . LEU A 1 103 ? -8.102 3.138 3.379 1.00 90.56 103 LEU A N 1
ATOM 756 C CA . LEU A 1 103 ? -8.341 2.425 2.113 1.00 90.56 103 LEU A CA 1
ATOM 757 C C . LEU A 1 103 ? -7.855 3.177 0.857 1.00 90.56 103 LEU A C 1
ATOM 759 O O . LEU A 1 103 ? -7.149 2.565 0.054 1.00 90.56 103 LEU A O 1
ATOM 763 N N . PRO A 1 104 ? -8.169 4.472 0.641 1.00 90.44 104 PRO A N 1
ATOM 764 C CA . PRO A 1 104 ? -7.659 5.196 -0.528 1.00 90.44 104 PRO A CA 1
ATOM 765 C C . PRO A 1 104 ? -6.126 5.278 -0.555 1.00 90.44 104 PRO A C 1
ATOM 767 O O . PRO A 1 104 ? -5.526 5.277 -1.635 1.00 90.44 104 PRO A O 1
ATOM 770 N N . ASP A 1 105 ? -5.483 5.306 0.615 1.00 90.06 105 ASP A N 1
ATOM 771 C CA . ASP A 1 105 ? -4.026 5.296 0.716 1.00 90.06 105 ASP A CA 1
ATOM 772 C C . ASP A 1 105 ? -3.442 3.954 0.249 1.00 90.06 105 ASP A C 1
ATOM 774 O O . ASP A 1 105 ? -2.482 3.939 -0.518 1.00 90.06 105 ASP A O 1
ATOM 778 N N . LEU A 1 106 ? -4.089 2.830 0.575 1.00 91.50 106 LEU A N 1
ATOM 779 C CA . LEU A 1 106 ? -3.688 1.501 0.103 1.00 91.50 106 LEU A CA 1
ATOM 780 C C . LEU A 1 106 ? -3.659 1.413 -1.435 1.00 91.50 106 LEU A C 1
ATOM 782 O O . LEU A 1 106 ? -2.685 0.927 -2.021 1.00 91.50 106 LEU A O 1
ATOM 786 N N . PHE A 1 107 ? -4.700 1.912 -2.108 1.00 92.56 107 PHE A N 1
ATOM 787 C CA . PHE A 1 107 ? -4.744 1.948 -3.575 1.00 92.56 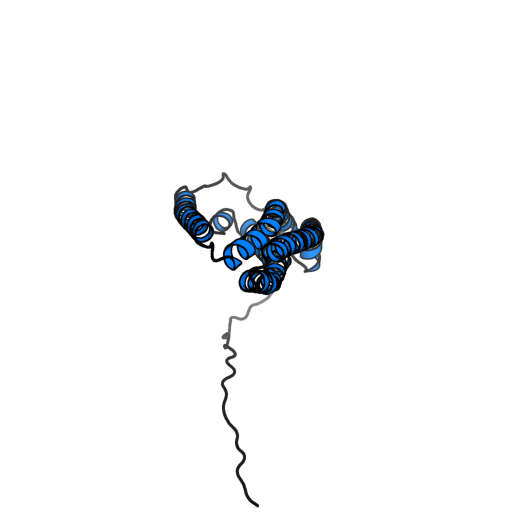107 PHE A CA 1
ATOM 788 C C . PHE A 1 107 ? -3.697 2.902 -4.150 1.00 92.56 107 PHE A C 1
ATOM 790 O O . PHE A 1 107 ? -2.991 2.548 -5.097 1.00 92.56 107 PHE A O 1
ATOM 797 N N . SER A 1 108 ? -3.532 4.075 -3.543 1.00 92.50 108 SER A N 1
ATOM 798 C CA . SER A 1 108 ? -2.501 5.037 -3.941 1.00 92.50 108 SER A CA 1
ATOM 799 C C . SER A 1 108 ? -1.100 4.429 -3.833 1.00 92.50 108 SER A C 1
ATOM 801 O O . SER A 1 108 ? -0.289 4.554 -4.754 1.00 92.50 108 SER A O 1
ATOM 803 N N . PHE A 1 109 ? -0.835 3.683 -2.758 1.00 91.12 109 PHE A N 1
ATOM 804 C CA . PHE A 1 109 ? 0.422 2.979 -2.540 1.00 91.12 109 PHE A CA 1
ATOM 805 C C . PHE A 1 109 ? 0.671 1.907 -3.611 1.00 91.12 109 PHE A C 1
ATOM 807 O O . PHE A 1 109 ? 1.782 1.799 -4.131 1.00 91.12 109 PHE A O 1
ATOM 814 N N . SER A 1 110 ? -0.369 1.162 -4.001 1.00 91.44 110 SER A N 1
ATOM 815 C CA . SER A 1 110 ? -0.278 0.126 -5.041 1.00 91.44 110 SER A CA 1
ATOM 816 C C . SER A 1 110 ? 0.111 0.671 -6.423 1.00 91.44 110 SER A C 1
ATOM 818 O O . SER A 1 110 ? 0.800 -0.015 -7.174 1.00 91.44 110 SER A O 1
ATOM 820 N N . LEU A 1 111 ? -0.259 1.919 -6.734 1.00 90.06 111 LEU A N 1
ATOM 821 C CA . LEU A 1 111 ? 0.071 2.584 -7.998 1.00 90.06 111 LEU A CA 1
ATOM 822 C C . LEU A 1 111 ? 1.423 3.300 -7.953 1.00 90.06 111 LEU A C 1
ATOM 824 O O . LEU A 1 111 ? 2.194 3.244 -8.910 1.00 90.06 111 LEU A O 1
ATOM 828 N N . ILE A 1 112 ? 1.731 3.982 -6.847 1.00 90.00 112 ILE A N 1
ATOM 829 C CA . ILE A 1 112 ? 2.932 4.819 -6.759 1.00 90.00 112 ILE A CA 1
ATOM 830 C C . ILE A 1 112 ? 4.211 3.993 -6.590 1.00 90.00 112 ILE A C 1
ATOM 832 O O . ILE A 1 112 ? 5.283 4.417 -7.025 1.00 90.00 112 ILE A O 1
ATOM 836 N N . ASN A 1 113 ? 4.116 2.815 -5.966 1.00 89.88 113 ASN A N 1
ATOM 837 C CA . ASN A 1 113 ? 5.273 1.987 -5.640 1.00 89.88 113 ASN A CA 1
ATOM 838 C C . ASN A 1 113 ? 5.949 1.386 -6.899 1.00 89.88 113 ASN A C 1
ATOM 840 O O . ASN A 1 113 ? 7.154 1.585 -7.063 1.00 89.88 113 ASN A O 1
ATOM 844 N N . PRO A 1 114 ? 5.216 0.792 -7.865 1.00 87.19 114 PRO A N 1
ATOM 845 C CA . PRO A 1 114 ? 5.798 0.336 -9.131 1.00 87.19 114 PRO A CA 1
ATOM 846 C C . PRO A 1 114 ? 6.401 1.477 -9.958 1.00 87.19 114 PRO A C 1
ATOM 848 O O . PRO A 1 114 ? 7.499 1.340 -10.498 1.00 87.19 114 PRO A O 1
ATOM 851 N N . ILE A 1 115 ? 5.729 2.634 -10.015 1.00 88.75 115 ILE A N 1
ATOM 852 C CA . ILE A 1 115 ? 6.229 3.826 -10.725 1.00 88.75 115 ILE A CA 1
ATOM 853 C C . ILE A 1 115 ? 7.555 4.289 -10.114 1.00 88.75 115 ILE A C 1
ATOM 855 O O . ILE A 1 115 ? 8.505 4.615 -10.828 1.00 88.75 115 ILE A O 1
ATOM 859 N N . ARG A 1 116 ? 7.645 4.280 -8.780 1.00 87.94 116 ARG A N 1
ATOM 860 C CA . ARG A 1 116 ? 8.863 4.630 -8.049 1.00 87.94 116 ARG A CA 1
ATOM 861 C C . ARG A 1 116 ? 10.018 3.689 -8.379 1.00 87.94 116 ARG A C 1
ATOM 863 O O . ARG A 1 116 ? 11.129 4.169 -8.601 1.00 87.94 116 ARG A O 1
ATOM 870 N N . VAL A 1 117 ? 9.755 2.385 -8.447 1.00 87.19 117 VAL A N 1
ATOM 871 C CA . VAL A 1 117 ? 10.743 1.377 -8.858 1.00 87.19 117 VAL A CA 1
ATOM 872 C C . VAL A 1 117 ? 11.190 1.606 -10.305 1.00 87.19 117 VAL A C 1
ATOM 874 O O . VAL A 1 117 ? 12.388 1.635 -10.562 1.00 87.19 117 VAL A O 1
ATOM 877 N N . TYR A 1 118 ? 10.262 1.865 -11.228 1.00 87.12 118 TYR A N 1
ATOM 878 C CA . TYR A 1 118 ? 10.557 2.128 -12.644 1.00 87.12 118 TYR A CA 1
ATOM 879 C C . TYR A 1 118 ? 11.429 3.370 -12.872 1.00 87.12 118 TYR A C 1
ATOM 881 O O . TYR A 1 118 ? 12.357 3.353 -13.685 1.00 87.12 118 TYR A O 1
ATOM 889 N N . LEU A 1 119 ? 11.157 4.460 -12.151 1.00 86.75 119 LEU A N 1
ATOM 890 C CA . LEU A 1 119 ? 11.977 5.672 -12.220 1.00 86.75 119 LEU A CA 1
ATOM 891 C C . LEU A 1 119 ? 13.368 5.436 -11.620 1.00 86.75 119 LEU A C 1
ATOM 893 O O . LEU A 1 119 ? 14.375 5.869 -12.186 1.00 86.75 119 LEU A O 1
ATOM 897 N N . ARG A 1 120 ? 13.443 4.699 -10.504 1.00 85.56 120 ARG A N 1
ATOM 898 C CA . ARG A 1 120 ? 14.713 4.358 -9.855 1.00 85.56 120 ARG A CA 1
ATOM 899 C C . ARG A 1 120 ? 15.570 3.428 -10.717 1.00 85.56 120 ARG A C 1
ATOM 901 O O . ARG A 1 120 ? 16.768 3.671 -10.824 1.00 85.56 120 ARG A O 1
ATOM 908 N N . SER A 1 121 ? 14.980 2.430 -11.379 1.00 83.31 121 SER A N 1
ATOM 909 C CA . SER A 1 121 ? 15.704 1.496 -12.257 1.00 83.31 121 SER A CA 1
ATOM 910 C C . SER A 1 121 ? 16.299 2.170 -13.496 1.00 83.31 121 SER A C 1
ATOM 912 O O . SER A 1 121 ? 17.250 1.654 -14.073 1.00 83.31 121 SER A O 1
ATOM 914 N N . GLN A 1 122 ? 15.772 3.329 -13.896 1.00 84.19 122 GLN A N 1
ATOM 915 C CA . GLN A 1 122 ? 16.322 4.164 -14.971 1.00 84.19 122 GLN A CA 1
ATOM 916 C C . GLN A 1 122 ? 17.314 5.219 -14.475 1.00 84.19 122 GLN A C 1
ATOM 918 O O . GLN A 1 122 ? 17.725 6.078 -15.248 1.00 84.19 122 GLN A O 1
ATOM 923 N N . SER A 1 123 ? 17.694 5.198 -13.192 1.00 81.56 123 SER A N 1
ATOM 924 C CA . SER A 1 123 ? 18.523 6.220 -12.532 1.00 81.56 123 SER A CA 1
ATOM 925 C C . SER A 1 123 ? 17.914 7.635 -12.492 1.00 81.56 123 SER A C 1
ATOM 927 O O . SER A 1 123 ? 18.582 8.600 -12.122 1.00 81.56 123 SER A O 1
ATOM 929 N N . ILE A 1 124 ? 16.614 7.777 -12.779 1.00 81.75 124 ILE A N 1
ATOM 930 C CA . ILE A 1 124 ? 15.886 9.054 -12.735 1.00 81.75 124 ILE A CA 1
ATOM 931 C C . ILE A 1 124 ? 15.308 9.253 -11.326 1.00 81.75 124 ILE A C 1
ATOM 933 O O . ILE A 1 124 ? 14.105 9.172 -11.087 1.00 81.75 124 ILE A O 1
ATOM 937 N N . THR A 1 125 ? 16.180 9.506 -10.349 1.00 80.38 125 THR A N 1
ATOM 938 C CA . THR A 1 125 ? 15.786 9.663 -8.933 1.00 80.38 125 THR A CA 1
ATOM 939 C C . THR A 1 125 ? 15.555 11.111 -8.513 1.00 80.38 125 THR A C 1
ATOM 941 O O . THR A 1 125 ? 14.846 11.348 -7.539 1.00 80.38 125 THR A O 1
ATOM 944 N N . ARG A 1 126 ? 16.071 12.093 -9.266 1.00 77.75 126 ARG A N 1
ATOM 945 C CA . ARG A 1 126 ? 15.931 13.533 -8.970 1.00 77.75 126 ARG A CA 1
ATOM 946 C C . ARG A 1 126 ? 14.499 13.988 -8.646 1.00 77.75 126 ARG A C 1
ATOM 948 O O . ARG A 1 126 ? 14.333 14.585 -7.585 1.00 77.75 126 ARG A O 1
ATOM 955 N N . PRO A 1 127 ? 13.465 13.717 -9.473 1.00 77.06 127 PRO A N 1
ATOM 956 C CA . PRO A 1 127 ? 12.104 14.173 -9.166 1.00 77.06 127 PRO A CA 1
ATOM 957 C C . PRO A 1 127 ? 11.551 13.516 -7.896 1.00 77.06 127 PRO A C 1
ATOM 959 O O . PRO A 1 127 ? 10.843 14.143 -7.112 1.00 77.06 127 PRO A O 1
ATOM 962 N N . LEU A 1 128 ? 11.939 12.267 -7.653 1.00 80.00 128 LEU A N 1
ATOM 963 C CA . LEU A 1 128 ? 11.521 11.491 -6.498 1.00 80.00 128 LEU A CA 1
ATOM 964 C C . LEU A 1 128 ? 12.130 12.036 -5.205 1.00 80.00 128 LEU A C 1
ATOM 966 O O . LEU A 1 128 ? 11.406 12.298 -4.247 1.00 80.00 128 LEU A O 1
ATOM 970 N N . THR A 1 129 ? 13.434 12.302 -5.210 1.00 79.75 129 THR A N 1
ATOM 971 C CA . THR A 1 129 ? 14.142 12.906 -4.079 1.00 79.75 129 THR A CA 1
ATOM 972 C C . THR A 1 129 ? 13.639 14.317 -3.793 1.00 79.75 129 THR A C 1
ATOM 974 O O . THR A 1 129 ? 13.445 14.671 -2.635 1.00 79.75 129 THR A O 1
ATOM 977 N N . LEU A 1 130 ? 13.371 15.111 -4.833 1.00 84.38 130 LEU A N 1
ATOM 978 C CA . LEU A 1 130 ? 12.886 16.482 -4.685 1.00 84.38 130 LEU A CA 1
ATOM 979 C C . LEU A 1 130 ? 11.458 16.509 -4.118 1.00 84.38 130 LEU A C 1
ATOM 981 O O . LEU A 1 130 ? 11.188 17.260 -3.186 1.00 84.38 130 LEU A O 1
ATOM 985 N N . SER A 1 131 ? 10.573 15.621 -4.587 1.00 81.94 131 SER A N 1
ATOM 986 C CA . SER A 1 131 ? 9.226 15.465 -4.017 1.00 81.94 131 SER A CA 1
ATOM 987 C C . SER A 1 131 ? 9.254 15.025 -2.548 1.00 81.94 131 SER A C 1
ATOM 989 O O . SER A 1 131 ? 8.519 15.572 -1.728 1.00 81.94 131 SER A O 1
ATOM 991 N N . ALA A 1 132 ? 10.149 14.099 -2.185 1.00 81.31 132 ALA A N 1
ATOM 992 C CA . ALA A 1 132 ? 10.324 13.658 -0.804 1.00 81.31 132 ALA A CA 1
ATOM 993 C C . ALA A 1 132 ? 10.885 14.779 0.084 1.00 81.31 132 ALA A C 1
ATOM 995 O O . ALA A 1 132 ? 10.415 14.965 1.205 1.00 81.31 132 ALA A O 1
ATOM 996 N N . ALA A 1 133 ? 11.841 15.560 -0.428 1.00 83.56 133 ALA A N 1
ATOM 997 C CA . ALA A 1 133 ? 12.402 16.707 0.275 1.00 83.56 133 ALA A CA 1
ATOM 998 C C . ALA A 1 133 ? 11.338 17.781 0.536 1.00 83.56 133 ALA A C 1
ATOM 1000 O O . ALA A 1 133 ? 11.204 18.224 1.674 1.00 83.56 133 ALA A O 1
ATOM 1001 N N . ILE A 1 134 ? 10.534 18.140 -0.474 1.00 86.12 134 ILE A N 1
ATOM 1002 C CA . ILE A 1 134 ? 9.401 19.067 -0.311 1.00 86.12 134 ILE A CA 1
ATOM 1003 C C . ILE A 1 134 ? 8.413 18.513 0.716 1.00 86.12 134 ILE A C 1
ATOM 1005 O O . ILE A 1 134 ? 8.016 19.231 1.629 1.00 86.12 134 ILE A O 1
ATOM 1009 N N . SER A 1 135 ? 8.048 17.231 0.612 1.00 81.69 135 SER A N 1
ATOM 1010 C CA . SER A 1 135 ? 7.137 16.598 1.566 1.00 81.69 135 SER A CA 1
ATOM 1011 C C . SER A 1 135 ? 7.660 16.704 2.997 1.00 81.69 135 SER A C 1
ATOM 1013 O O . SER A 1 135 ? 6.892 17.062 3.883 1.00 81.69 135 SER A O 1
ATOM 1015 N N . ALA A 1 136 ? 8.947 16.437 3.237 1.00 80.00 136 ALA A N 1
ATOM 1016 C CA . ALA A 1 136 ? 9.559 16.553 4.561 1.00 80.00 136 ALA A CA 1
ATOM 1017 C C . ALA A 1 136 ? 9.576 18.007 5.069 1.00 80.00 136 ALA A C 1
ATOM 1019 O O . ALA A 1 136 ? 9.233 18.265 6.225 1.00 80.00 136 ALA A O 1
ATOM 1020 N N . LEU A 1 137 ? 9.909 18.951 4.185 1.00 84.88 137 LEU A N 1
ATOM 1021 C CA . LEU A 1 137 ? 9.898 20.391 4.449 1.00 84.88 137 LEU A CA 1
ATOM 1022 C C . LEU A 1 137 ? 8.508 20.932 4.774 1.00 84.88 137 LEU A C 1
ATOM 1024 O O . LEU A 1 137 ? 8.424 21.900 5.514 1.00 84.88 137 LEU A O 1
ATOM 1028 N N . VAL A 1 138 ? 7.438 20.331 4.251 1.00 85.00 138 VAL A N 1
ATOM 1029 C CA . VAL A 1 138 ? 6.050 20.698 4.574 1.00 85.00 138 VAL A CA 1
ATOM 1030 C C . VAL A 1 138 ? 5.566 19.977 5.835 1.00 85.00 138 VAL A C 1
ATOM 1032 O O . VAL A 1 138 ? 4.881 20.580 6.660 1.00 85.00 138 VAL A O 1
ATOM 1035 N N . HIS A 1 139 ? 5.941 18.708 6.029 1.00 80.12 139 HIS A N 1
ATOM 1036 C CA . HIS A 1 139 ? 5.486 17.911 7.173 1.00 80.12 139 HIS A CA 1
ATOM 1037 C C . HIS A 1 139 ? 5.972 18.473 8.510 1.00 80.12 139 HIS A C 1
ATOM 1039 O O . HIS A 1 139 ? 5.202 18.525 9.464 1.00 80.12 139 HIS A O 1
ATOM 1045 N N . LEU A 1 140 ? 7.231 18.911 8.584 1.00 79.75 140 LEU A N 1
ATOM 1046 C CA . LEU A 1 140 ? 7.810 19.491 9.798 1.00 79.75 140 LEU A CA 1
ATOM 1047 C C . LEU A 1 140 ? 7.042 20.734 10.289 1.00 79.75 140 LEU A C 1
ATOM 1049 O O . LEU A 1 140 ? 6.550 20.705 11.418 1.00 79.75 140 LEU A O 1
ATOM 1053 N N . PRO A 1 141 ? 6.865 21.800 9.485 1.00 77.69 141 PRO A N 1
ATOM 1054 C CA . PRO A 1 141 ? 6.107 22.971 9.898 1.00 77.69 141 PRO A CA 1
ATOM 1055 C C . PRO A 1 141 ? 4.622 22.671 10.079 1.00 77.69 141 PRO A C 1
ATOM 1057 O O . PRO A 1 141 ? 4.044 23.202 11.016 1.00 77.69 141 PRO A O 1
ATOM 1060 N N . ALA A 1 142 ? 3.998 21.800 9.279 1.00 76.31 142 ALA A N 1
ATOM 1061 C CA . ALA A 1 142 ? 2.599 21.421 9.499 1.00 76.31 142 ALA A CA 1
ATOM 1062 C C . ALA A 1 142 ? 2.393 20.753 10.870 1.00 76.31 142 ALA A C 1
ATOM 1064 O O . ALA A 1 142 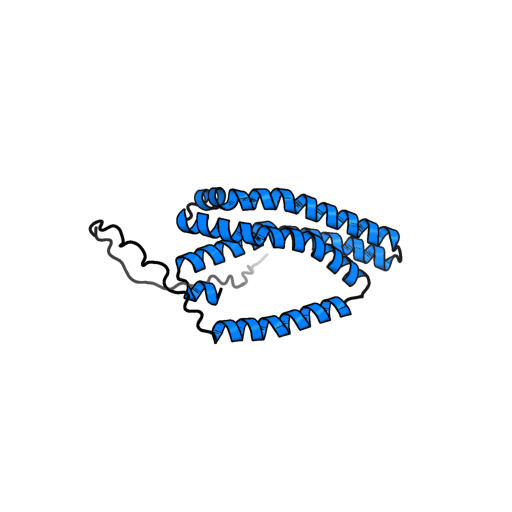? 1.453 21.086 11.588 1.00 76.31 142 ALA A O 1
ATOM 1065 N N . ASN A 1 143 ? 3.302 19.858 11.264 1.00 72.31 143 ASN A N 1
ATOM 1066 C CA . ASN A 1 143 ? 3.243 19.180 12.557 1.00 72.31 143 ASN A CA 1
ATOM 1067 C C . ASN A 1 143 ? 3.540 20.152 13.717 1.00 72.31 143 ASN A C 1
ATOM 1069 O O . ASN A 1 143 ? 2.886 20.092 14.756 1.00 72.31 143 ASN A O 1
ATOM 1073 N N . LEU A 1 144 ? 4.466 21.100 13.519 1.00 75.38 144 LEU A N 1
ATOM 1074 C CA . LEU A 1 144 ? 4.768 22.157 14.491 1.00 75.38 144 LEU A CA 1
ATOM 1075 C C . LEU A 1 144 ? 3.614 23.158 14.646 1.00 75.38 144 LEU A C 1
ATOM 1077 O O . LEU A 1 144 ? 3.244 23.469 15.774 1.00 75.38 144 LEU A O 1
ATOM 1081 N N . ILE A 1 145 ? 3.010 23.615 13.546 1.00 73.62 145 ILE A N 1
ATOM 1082 C CA . ILE A 1 145 ? 1.842 24.510 13.539 1.00 73.62 145 ILE A CA 1
ATOM 1083 C C . ILE A 1 145 ? 0.656 23.836 14.217 1.00 73.62 145 ILE A C 1
ATOM 1085 O O . ILE A 1 145 ? -0.015 24.449 15.037 1.00 73.62 145 ILE A O 1
ATOM 1089 N N . ALA A 1 146 ? 0.408 22.565 13.915 1.00 68.06 146 ALA A N 1
ATOM 1090 C CA . ALA A 1 146 ? -0.677 21.842 14.551 1.00 68.06 146 ALA A CA 1
ATOM 1091 C C . ALA A 1 146 ? -0.400 21.598 16.048 1.00 68.06 146 ALA A C 1
ATOM 1093 O O . ALA A 1 146 ? -1.342 21.580 16.825 1.00 68.06 146 ALA A O 1
ATOM 1094 N N . SER A 1 147 ? 0.861 21.482 16.489 1.00 65.06 147 SER A N 1
ATOM 1095 C CA . SER A 1 147 ? 1.196 21.421 17.923 1.00 65.06 147 SER A CA 1
ATOM 1096 C C . SER A 1 147 ? 1.088 22.770 18.652 1.00 65.06 147 SER A C 1
ATOM 1098 O O . SER A 1 147 ? 0.808 22.795 19.848 1.00 65.06 147 SER A O 1
ATOM 1100 N N . SER A 1 148 ? 1.309 23.890 17.953 1.00 65.69 148 SER A N 1
ATOM 1101 C CA . SER A 1 148 ? 1.266 25.242 18.526 1.00 65.69 148 SER A CA 1
ATOM 1102 C C . SER A 1 148 ? -0.136 25.857 18.502 1.00 65.69 148 SER A C 1
ATOM 1104 O O . SER A 1 148 ? -0.506 26.573 19.434 1.00 65.69 148 SER A O 1
ATOM 1106 N N . LEU A 1 149 ? -0.966 25.515 17.511 1.00 64.06 149 LEU A N 1
ATOM 1107 C CA . LEU A 1 149 ? -2.420 25.584 17.631 1.00 64.06 149 LEU A CA 1
ATOM 1108 C C . LEU A 1 149 ? -2.837 24.459 18.579 1.00 64.06 149 LEU A C 1
ATOM 1110 O O . LEU A 1 149 ? -3.071 23.342 18.140 1.00 64.06 149 LEU A O 1
ATOM 1114 N N . ASN A 1 150 ? -2.947 24.733 19.878 1.00 60.34 150 ASN A N 1
ATOM 1115 C CA . ASN A 1 150 ? -3.679 23.864 20.801 1.00 60.34 150 ASN A CA 1
ATOM 1116 C C . ASN A 1 150 ? -5.109 23.673 20.264 1.00 60.34 150 ASN A C 1
ATOM 1118 O O . ASN A 1 150 ? -6.024 24.405 20.645 1.00 60.34 150 ASN A O 1
ATOM 1122 N N . LEU A 1 151 ? -5.315 22.708 19.363 1.00 56.50 151 LEU A N 1
ATOM 1123 C CA . LEU A 1 151 ? -6.624 22.309 18.876 1.00 56.50 151 LEU A CA 1
ATOM 1124 C C . LEU A 1 151 ? -7.270 21.514 20.010 1.00 56.50 151 LEU A C 1
ATOM 1126 O O . LEU A 1 151 ? -7.364 20.289 20.007 1.00 56.50 151 LEU A O 1
ATOM 1130 N N . ARG A 1 152 ? -7.669 22.257 21.043 1.00 51.81 152 ARG A N 1
ATOM 1131 C CA . ARG A 1 152 ? -8.655 21.851 22.023 1.00 51.81 152 ARG A CA 1
ATOM 1132 C C . ARG A 1 152 ? -9.951 21.720 21.236 1.00 51.81 152 ARG A C 1
ATOM 1134 O O . ARG A 1 152 ? -10.738 22.658 21.165 1.00 51.81 152 ARG A O 1
ATOM 1141 N N . PHE A 1 153 ? -10.142 20.572 20.590 1.00 51.88 153 PHE A N 1
ATOM 1142 C CA . PHE A 1 153 ? -11.474 20.179 20.164 1.00 51.88 153 PHE A CA 1
ATOM 1143 C C . PHE A 1 153 ? -12.389 20.308 21.395 1.00 51.88 153 PHE A C 1
ATOM 1145 O O . PHE A 1 153 ? -11.998 19.876 22.488 1.00 51.88 153 PHE A O 1
ATOM 1152 N N . PRO A 1 154 ? -13.550 20.970 21.277 1.00 47.62 154 PRO A N 1
ATOM 1153 C CA . PRO A 1 154 ? -14.482 21.072 22.385 1.00 47.62 154 PRO A CA 1
ATOM 1154 C C . PRO A 1 154 ? -14.923 19.655 22.765 1.00 47.62 154 PRO A C 1
ATOM 1156 O O . PRO A 1 154 ? -15.484 18.944 21.942 1.00 47.62 154 PRO A O 1
ATOM 1159 N N . ALA A 1 155 ? -14.561 19.267 23.990 1.00 45.09 155 ALA A N 1
ATOM 1160 C CA . ALA A 1 155 ? -15.015 18.121 24.774 1.00 45.09 155 ALA A CA 1
ATOM 1161 C C . ALA A 1 155 ? -15.734 16.997 24.001 1.00 45.09 155 ALA A C 1
ATOM 1163 O O . ALA A 1 155 ? -16.927 17.087 23.712 1.00 45.09 155 ALA A O 1
ATOM 1164 N N . SER A 1 156 ? -15.051 15.866 23.804 1.00 47.78 156 SER A N 1
ATOM 1165 C CA . SER A 1 156 ? -15.765 14.591 23.874 1.00 47.78 156 SER A CA 1
ATOM 1166 C C . SER A 1 156 ? -16.470 14.514 25.241 1.00 47.78 156 SER A C 1
ATOM 1168 O O . SER A 1 156 ? -15.900 14.960 26.245 1.00 47.78 156 SER A O 1
ATOM 1170 N N . PRO A 1 157 ? -17.726 14.030 25.302 1.00 58.16 157 PRO A N 1
ATOM 1171 C CA . PRO A 1 157 ? -18.435 13.891 26.566 1.00 58.16 157 PRO A CA 1
ATOM 1172 C C . PRO A 1 157 ? -17.619 13.013 27.526 1.00 58.16 157 PRO A C 1
ATOM 1174 O O . PRO A 1 157 ? -16.923 12.100 27.071 1.00 58.16 157 PRO A O 1
ATOM 1177 N N . PRO A 1 158 ? -17.663 13.302 28.839 1.00 59.03 158 PRO A N 1
ATOM 1178 C CA . PRO A 1 158 ? -16.915 12.537 29.822 1.00 59.03 158 PRO A CA 1
ATOM 1179 C C . PRO A 1 158 ? -17.273 11.049 29.703 1.00 59.03 158 PRO A C 1
ATOM 1181 O O . PRO A 1 158 ? -18.447 10.728 29.484 1.00 59.03 158 PRO A O 1
ATOM 1184 N N . PRO A 1 159 ? -16.286 10.146 29.836 1.00 61.28 159 PRO A N 1
ATOM 1185 C CA . PRO A 1 159 ? -16.548 8.716 29.808 1.00 61.28 159 PRO A CA 1
ATOM 1186 C C . PRO A 1 159 ? -17.593 8.361 30.879 1.00 61.28 159 PRO A C 1
ATOM 1188 O O . PRO A 1 159 ? -17.587 8.965 31.960 1.00 61.28 159 PRO A O 1
ATOM 1191 N N . PRO A 1 160 ? -18.507 7.414 30.597 1.00 65.88 160 PRO A N 1
ATOM 1192 C CA . PRO A 1 160 ? -19.465 6.953 31.590 1.00 65.88 160 PRO A CA 1
ATOM 1193 C C . PRO A 1 160 ? -18.719 6.449 32.837 1.00 65.88 160 PRO A C 1
ATOM 1195 O O . PRO A 1 160 ? -17.626 5.886 32.713 1.00 65.88 160 PRO A O 1
ATOM 1198 N N . PRO A 1 161 ? -19.273 6.667 34.044 1.00 62.28 161 PRO A N 1
ATOM 1199 C CA . PRO A 1 161 ? -18.634 6.220 35.271 1.00 62.28 161 PRO A CA 1
ATOM 1200 C C . PRO A 1 161 ? -18.397 4.704 35.212 1.00 62.28 161 PRO A C 1
ATOM 1202 O O . PRO A 1 161 ? -19.250 3.975 34.693 1.00 62.28 161 PRO A O 1
ATOM 1205 N N . PRO A 1 162 ? -17.258 4.218 35.739 1.00 62.59 162 PRO A N 1
ATOM 1206 C CA . PRO A 1 162 ? -16.985 2.791 35.792 1.00 62.59 162 PRO A CA 1
ATOM 1207 C C . PRO A 1 162 ? -18.131 2.080 36.525 1.00 62.59 162 PRO A C 1
ATOM 1209 O O . PRO A 1 162 ? -18.659 2.635 37.497 1.00 62.59 162 PRO A O 1
ATOM 1212 N N . PRO A 1 163 ? -18.532 0.871 36.090 1.00 55.25 163 PRO A N 1
ATOM 1213 C CA . PRO A 1 163 ? -19.529 0.098 36.808 1.00 55.25 163 PRO A CA 1
ATOM 1214 C C . PRO A 1 163 ? -19.071 -0.058 38.258 1.00 55.25 163 PRO A C 1
ATOM 1216 O O . PRO A 1 163 ? -17.981 -0.556 38.540 1.00 55.25 163 PRO A O 1
ATOM 1219 N N . THR A 1 164 ? -19.907 0.404 39.184 1.00 46.09 164 THR A N 1
ATOM 1220 C CA . THR A 1 164 ? -19.742 0.235 40.626 1.00 46.09 164 THR A CA 1
ATOM 1221 C C . THR A 1 164 ? -19.995 -1.225 41.000 1.00 46.09 164 THR A C 1
ATOM 1223 O O . THR A 1 164 ? -20.963 -1.564 41.674 1.00 46.09 164 THR A O 1
ATOM 1226 N N . SER A 1 165 ? -19.126 -2.125 40.549 1.00 45.00 165 SER A N 1
ATOM 1227 C CA . SER A 1 165 ? -19.000 -3.456 41.133 1.00 45.00 165 SER A CA 1
ATOM 1228 C C . SER A 1 165 ? -18.124 -3.350 42.387 1.00 45.00 165 SER A C 1
ATOM 1230 O O . SER A 1 165 ? -17.029 -2.786 42.308 1.00 45.00 165 SER A O 1
ATOM 1232 N N . PRO A 1 166 ? -18.582 -3.840 43.552 1.00 43.00 166 PRO A N 1
ATOM 1233 C CA . PRO A 1 166 ? -17.848 -3.702 44.800 1.00 43.00 166 PRO A CA 1
ATOM 1234 C C . PRO A 1 166 ? -16.506 -4.436 44.733 1.00 43.00 166 PRO A C 1
ATOM 1236 O O . PRO A 1 166 ? -16.431 -5.584 44.300 1.00 43.00 166 PRO A O 1
ATOM 1239 N N . CYS A 1 167 ? -15.458 -3.748 45.192 1.00 37.09 167 CYS A N 1
ATOM 1240 C CA . CYS A 1 167 ? -14.127 -4.286 45.437 1.00 37.09 167 CYS A CA 1
ATOM 1241 C C . CYS A 1 167 ? -14.186 -5.650 46.141 1.00 37.09 167 CYS A C 1
ATOM 1243 O O . CYS A 1 167 ? -14.441 -5.715 47.342 1.00 37.09 167 CYS A O 1
ATOM 1245 N N . SER A 1 168 ? -13.837 -6.723 45.435 1.00 37.91 168 SER A N 1
ATOM 1246 C CA . SER A 1 168 ? -13.230 -7.893 46.064 1.00 37.91 168 SER A CA 1
ATOM 1247 C C . SER A 1 168 ? -11.716 -7.773 45.914 1.00 37.91 168 SER A C 1
ATOM 1249 O O . SER A 1 168 ? -11.157 -7.980 44.840 1.00 37.91 168 SER A O 1
ATOM 1251 N N . SER A 1 169 ? -11.090 -7.364 47.015 1.00 37.91 169 SER A N 1
ATOM 1252 C CA . SER A 1 169 ? -9.681 -7.518 47.378 1.00 37.91 169 SER A CA 1
ATOM 1253 C C . SER A 1 169 ? -8.873 -8.503 46.519 1.00 37.91 169 SER A C 1
ATOM 1255 O O . SER A 1 169 ? -8.984 -9.716 46.695 1.00 37.91 169 SER A O 1
ATOM 1257 N N . PHE A 1 170 ? -7.972 -7.984 45.684 1.00 37.28 170 PHE A N 1
ATOM 1258 C CA . PHE A 1 170 ? -6.794 -8.731 45.257 1.00 37.28 170 PHE A CA 1
ATOM 1259 C C . PHE A 1 170 ? -5.554 -7.942 45.674 1.00 37.28 170 PHE A C 1
ATOM 1261 O O . PHE A 1 170 ? -5.225 -6.900 45.112 1.00 37.28 170 PHE A O 1
ATOM 1268 N N . SER A 1 171 ? -4.938 -8.418 46.756 1.00 33.25 171 SER A N 1
ATOM 1269 C CA . SER A 1 171 ? -3.669 -7.933 47.282 1.00 33.25 171 SER A CA 1
ATOM 1270 C C . SER A 1 171 ? -2.600 -8.022 46.198 1.00 33.25 171 SER A C 1
ATOM 1272 O O . SER A 1 171 ? -2.369 -9.088 45.629 1.00 33.25 171 SER A O 1
ATOM 1274 N N . SER A 1 172 ? -1.913 -6.912 45.957 1.00 33.03 172 SER A N 1
ATOM 1275 C CA . SER A 1 172 ? -0.599 -6.905 45.323 1.00 33.03 172 SER A CA 1
ATOM 1276 C C . SER A 1 172 ? 0.405 -7.714 46.160 1.00 33.03 172 SER A C 1
ATOM 1278 O O . SER A 1 172 ? 0.233 -7.886 47.372 1.00 33.03 172 SER A O 1
ATOM 1280 N N . PRO A 1 173 ? 1.488 -8.181 45.525 1.00 37.09 173 PRO A N 1
ATOM 1281 C CA . PRO A 1 173 ? 2.781 -7.709 45.987 1.00 37.09 173 PRO A CA 1
ATOM 1282 C C . PRO A 1 173 ? 3.611 -7.086 44.858 1.00 37.09 173 PRO A C 1
ATOM 1284 O O . PRO A 1 173 ? 3.539 -7.451 43.688 1.00 37.09 173 PRO A O 1
ATOM 1287 N N . THR A 1 174 ? 4.365 -6.082 45.282 1.00 34.62 174 THR A N 1
ATOM 1288 C CA . THR A 1 174 ? 5.296 -5.184 44.592 1.00 34.62 174 THR A CA 1
ATOM 1289 C C . THR A 1 174 ? 6.496 -5.908 43.927 1.00 34.62 174 THR A C 1
ATOM 1291 O O . THR A 1 174 ? 6.674 -7.112 44.106 1.00 34.62 174 THR A O 1
ATOM 1294 N N . PRO A 1 175 ? 7.316 -5.199 43.118 1.00 46.22 175 PRO A N 1
ATOM 1295 C CA . PRO A 1 175 ? 7.932 -5.717 41.902 1.00 46.22 175 PRO A CA 1
ATOM 1296 C C . PRO A 1 175 ? 9.386 -6.168 42.096 1.00 46.22 175 PRO A C 1
ATOM 1298 O O . PRO A 1 175 ? 10.159 -5.529 42.809 1.00 46.22 175 PRO A O 1
ATOM 1301 N N . THR A 1 176 ? 9.806 -7.199 41.365 1.00 35.44 176 THR A N 1
ATOM 1302 C CA . THR A 1 176 ? 11.221 -7.566 41.220 1.00 35.44 176 THR A CA 1
ATOM 1303 C C . THR A 1 176 ? 11.610 -7.690 39.746 1.00 35.44 176 THR A C 1
ATOM 1305 O O . THR A 1 176 ? 11.215 -8.605 39.037 1.00 35.44 176 THR A O 1
ATOM 1308 N N . ALA A 1 177 ? 12.408 -6.710 39.317 1.00 37.47 177 ALA A N 1
ATOM 1309 C CA . ALA A 1 177 ? 13.486 -6.791 38.333 1.00 37.47 177 ALA A CA 1
ATOM 1310 C C . ALA A 1 177 ? 13.255 -7.627 37.054 1.00 37.47 177 ALA A C 1
ATOM 1312 O O . ALA A 1 177 ? 13.552 -8.819 36.984 1.00 37.47 177 ALA A O 1
ATOM 1313 N N . PHE A 1 178 ? 12.887 -6.925 35.980 1.00 34.66 178 PHE A N 1
ATOM 1314 C CA . PHE A 1 178 ? 13.105 -7.350 34.598 1.00 34.66 178 PHE A CA 1
ATOM 1315 C C . PHE A 1 178 ? 14.617 -7.543 34.357 1.00 34.66 178 PHE A C 1
ATOM 1317 O O . PHE A 1 178 ? 15.380 -6.576 34.348 1.00 34.66 178 PHE A O 1
ATOM 1324 N N . LYS A 1 179 ? 15.065 -8.792 34.184 1.00 32.03 179 LYS A N 1
ATOM 1325 C CA . LYS A 1 179 ? 16.446 -9.128 33.805 1.00 32.03 179 LYS A CA 1
ATOM 1326 C C . LYS A 1 179 ? 16.510 -9.319 32.280 1.00 32.03 179 LYS A C 1
ATOM 1328 O O . LYS A 1 179 ? 15.762 -10.144 31.760 1.00 32.03 179 LYS A O 1
ATOM 1333 N N . PRO A 1 180 ? 17.361 -8.578 31.547 1.00 33.06 180 PRO A N 1
ATOM 1334 C CA . PRO A 1 180 ? 17.469 -8.696 30.096 1.00 33.06 180 PRO A CA 1
ATOM 1335 C C . PRO A 1 180 ? 18.166 -10.006 29.706 1.00 33.06 180 PRO A C 1
ATOM 1337 O O . PRO A 1 180 ? 19.240 -10.330 30.215 1.00 33.06 180 PRO A O 1
ATOM 1340 N N . PHE A 1 181 ? 17.554 -10.760 28.792 1.00 34.78 181 PHE A N 1
ATOM 1341 C CA . PHE A 1 181 ? 18.119 -11.987 28.231 1.00 34.78 181 PHE A CA 1
ATOM 1342 C C . PHE A 1 181 ? 19.087 -11.628 27.091 1.00 34.78 181 PHE A C 1
ATOM 1344 O O . PHE A 1 181 ? 18.693 -11.472 25.939 1.00 34.78 181 PHE A O 1
ATOM 1351 N N . ILE A 1 182 ? 20.360 -11.449 27.441 1.00 35.69 182 ILE A N 1
ATOM 1352 C CA . ILE A 1 182 ? 21.499 -11.433 26.513 1.00 35.69 182 ILE A CA 1
ATOM 1353 C C . ILE A 1 182 ? 22.023 -12.879 26.442 1.00 35.69 182 ILE A C 1
ATOM 1355 O O . ILE A 1 182 ? 22.512 -13.364 27.464 1.00 35.69 182 ILE A O 1
ATOM 1359 N N . PRO A 1 183 ? 21.993 -13.591 25.301 1.00 32.84 183 PRO A N 1
ATOM 1360 C CA . PRO A 1 183 ? 22.806 -14.788 25.151 1.00 32.84 183 PRO A CA 1
ATOM 1361 C C . PRO A 1 183 ? 24.224 -14.364 24.748 1.00 32.84 183 PRO A C 1
ATOM 1363 O O . PRO A 1 183 ? 24.512 -14.100 23.582 1.00 32.84 183 PRO A O 1
ATOM 1366 N N . ALA A 1 184 ? 25.110 -14.261 25.740 1.00 35.28 184 ALA A N 1
ATOM 1367 C CA . ALA A 1 184 ? 26.543 -14.132 25.521 1.00 35.28 184 ALA A CA 1
ATOM 1368 C C . ALA A 1 184 ? 27.162 -15.523 25.322 1.00 35.28 184 ALA A C 1
ATOM 1370 O O . ALA A 1 184 ? 27.077 -16.399 26.179 1.00 35.28 184 ALA A O 1
ATOM 1371 N N . SER A 1 185 ? 27.791 -15.678 24.162 1.00 35.28 185 SER A N 1
ATOM 1372 C CA . SER A 1 185 ? 28.786 -16.690 23.815 1.00 35.28 185 SER A CA 1
ATOM 1373 C C . SER A 1 185 ? 29.852 -16.881 24.907 1.00 35.28 185 SER A C 1
ATOM 1375 O O . SER A 1 185 ? 30.511 -15.909 25.271 1.00 35.28 185 SER A O 1
ATOM 1377 N N . ALA A 1 186 ? 30.104 -18.126 25.332 1.00 36.72 186 ALA A N 1
ATOM 1378 C CA . ALA A 1 186 ? 31.407 -18.555 25.854 1.00 36.72 186 ALA A CA 1
ATOM 1379 C C . ALA A 1 186 ? 31.572 -20.090 25.837 1.00 36.72 186 ALA A C 1
ATOM 1381 O O . ALA A 1 186 ? 30.917 -20.811 26.581 1.00 36.72 186 ALA A O 1
ATOM 1382 N N . ASN A 1 187 ? 32.476 -20.543 24.963 1.00 34.41 187 ASN A N 1
ATOM 1383 C CA . ASN A 1 187 ? 33.462 -21.616 25.135 1.00 34.41 187 ASN A CA 1
ATOM 1384 C C . ASN A 1 187 ? 33.244 -22.684 26.224 1.00 34.41 187 ASN A C 1
ATOM 1386 O O . ASN A 1 187 ? 33.403 -22.417 27.412 1.00 34.41 187 ASN A O 1
ATOM 1390 N N . ALA A 1 188 ? 33.155 -23.940 25.778 1.00 40.88 188 ALA A N 1
ATOM 1391 C CA . ALA A 1 188 ? 33.703 -25.083 26.503 1.00 40.88 188 ALA A CA 1
ATOM 1392 C C . ALA A 1 188 ? 34.340 -26.068 25.505 1.00 40.88 188 ALA A C 1
ATOM 1394 O O . ALA A 1 188 ? 33.669 -26.893 24.891 1.00 40.88 188 ALA A O 1
ATOM 1395 N N . LEU A 1 189 ? 35.657 -25.937 25.331 1.00 44.72 189 LEU A N 1
ATOM 1396 C CA . LEU A 1 189 ? 36.545 -27.017 24.899 1.00 44.72 189 LEU A CA 1
ATOM 1397 C C . LEU A 1 189 ? 36.542 -28.117 25.973 1.00 44.72 189 LEU A C 1
ATOM 1399 O O . LEU A 1 189 ? 36.694 -27.782 27.149 1.00 44.72 189 LEU A O 1
ATOM 1403 N N . PRO A 1 190 ? 36.515 -29.408 25.615 1.00 44.81 190 PRO A N 1
ATOM 1404 C CA . PRO A 1 190 ? 37.095 -30.446 26.445 1.00 44.81 190 PRO A CA 1
ATOM 1405 C C . PRO A 1 190 ? 38.494 -30.788 25.918 1.00 44.81 190 PRO A C 1
ATOM 1407 O O . PRO A 1 190 ? 38.665 -31.232 24.784 1.00 44.81 190 PRO A O 1
ATOM 1410 N N . GLY A 1 191 ? 39.507 -30.569 26.753 1.00 38.38 191 GLY A N 1
ATOM 1411 C CA . GLY A 1 191 ? 40.808 -31.207 26.583 1.00 38.38 191 GLY A CA 1
ATOM 1412 C C . GLY A 1 191 ? 40.779 -32.650 27.095 1.00 38.38 191 GLY A C 1
ATOM 1413 O O . GLY A 1 191 ? 40.026 -32.959 28.016 1.00 38.38 191 GLY A O 1
ATOM 1414 N N . GLY A 1 192 ? 41.654 -33.500 26.549 1.00 34.91 192 GLY A N 1
ATOM 1415 C CA . GLY A 1 192 ? 42.150 -34.674 27.274 1.00 34.91 192 GLY A CA 1
ATOM 1416 C C . GLY A 1 192 ? 42.249 -35.986 26.493 1.00 34.91 192 GLY A C 1
ATOM 1417 O O . GLY A 1 192 ? 41.309 -36.765 26.478 1.00 34.91 192 GLY A O 1
ATOM 1418 N N . ALA A 1 193 ? 43.457 -36.254 25.988 1.00 41.72 193 ALA A N 1
ATOM 1419 C CA . ALA A 1 193 ? 44.173 -37.532 26.105 1.00 41.72 193 ALA A CA 1
ATOM 1420 C C . ALA A 1 193 ? 43.528 -38.840 25.584 1.00 41.72 193 ALA A C 1
ATOM 1422 O O . ALA A 1 193 ? 42.958 -39.610 26.355 1.00 41.72 193 ALA A O 1
ATOM 1423 N N . ARG A 1 194 ? 43.807 -39.190 24.323 1.00 38.94 194 ARG A N 1
ATOM 1424 C CA . ARG A 1 194 ? 44.657 -40.328 23.902 1.00 38.94 194 ARG A CA 1
ATOM 1425 C C . ARG A 1 194 ? 44.768 -40.376 22.384 1.00 38.94 194 ARG A C 1
ATOM 1427 O O . ARG A 1 194 ? 43.778 -40.008 21.720 1.00 38.94 194 ARG A O 1
#

InterPro domains:
  IPR002528 Multi antimicrobial extrusion protein [PF01554] (1-144)

Secondary structure (DSSP, 8-state):
-HHHHHH-HHHHHHHHHHHHHHIIIIIHHHHHHHHHHHHHHHHHHHTT-HHHHHHHHHHHHHHHHHHHHHHHHHHHTHHHHHHHTT--HHHHHHHHHHHHHHHHHHHHHHHHHHHHHHHHHTT--HHHHHHHHHHHHHHHHHHHHHHHTT---S-PPPPPPPP-------------------------PPP---

Radius of gyration: 25.13 Å; chains: 1; bounding box: 64×66×71 Å